Protein AF-A0A914EJ63-F1 (afdb_monomer_lite)

InterPro domains:
  IPR008555 SIKE family [PF05769] (7-184)
  IPR008555 SIKE family [PTHR12186] (6-214)

Structure (mmCIF, N/CA/C/O backbone):
data_AF-A0A914EJ63-F1
#
_entry.id   AF-A0A914EJ63-F1
#
loop_
_atom_site.group_PDB
_atom_site.id
_atom_site.type_symbol
_atom_site.label_atom_id
_atom_site.label_alt_id
_atom_site.label_comp_id
_atom_site.label_asym_id
_atom_site.label_entity_id
_atom_site.label_seq_id
_atom_site.pdbx_PDB_ins_code
_atom_site.Cartn_x
_atom_site.Cartn_y
_atom_site.Cartn_z
_atom_site.occupancy
_atom_site.B_iso_or_equiv
_atom_site.auth_seq_id
_atom_site.auth_comp_id
_atom_site.auth_asym_id
_atom_site.auth_atom_id
_atom_site.pdbx_PDB_model_num
ATOM 1 N N . VAL A 1 1 ? 61.807 4.515 -104.793 1.00 52.44 1 VAL A N 1
ATOM 2 C CA . VAL A 1 1 ? 62.381 4.140 -103.475 1.00 52.44 1 VAL A CA 1
ATOM 3 C C . VAL A 1 1 ? 62.153 5.222 -102.408 1.00 52.44 1 VAL A C 1
ATOM 5 O O . VAL A 1 1 ? 61.824 4.850 -101.295 1.00 52.44 1 VAL A O 1
ATOM 8 N N . ALA A 1 2 ? 62.187 6.527 -102.725 1.00 53.06 2 ALA A N 1
ATOM 9 C CA . ALA A 1 2 ? 61.946 7.610 -101.747 1.00 53.06 2 ALA A CA 1
ATOM 10 C C . ALA A 1 2 ? 60.517 7.673 -101.137 1.00 53.06 2 ALA A C 1
ATOM 12 O O . ALA A 1 2 ? 60.379 7.903 -99.942 1.00 53.06 2 ALA A O 1
ATOM 13 N N . MET A 1 3 ? 59.463 7.368 -101.909 1.00 53.25 3 MET A N 1
ATOM 14 C CA . MET A 1 3 ? 58.056 7.407 -101.444 1.00 53.25 3 MET A CA 1
ATOM 15 C C . MET A 1 3 ? 57.707 6.407 -100.319 1.00 53.25 3 MET A C 1
ATOM 17 O O . MET A 1 3 ? 56.754 6.627 -99.577 1.00 53.25 3 MET A O 1
ATOM 21 N N . ASN A 1 4 ? 58.473 5.321 -100.155 1.00 60.66 4 ASN A N 1
ATOM 22 C CA . ASN A 1 4 ? 58.234 4.344 -99.082 1.00 60.66 4 ASN A CA 1
ATOM 23 C C . ASN A 1 4 ? 58.850 4.774 -97.740 1.00 60.66 4 ASN A C 1
ATOM 25 O O . ASN A 1 4 ? 58.392 4.312 -96.699 1.00 60.66 4 ASN A O 1
ATOM 29 N N . SER A 1 5 ? 59.850 5.664 -97.752 1.00 62.81 5 SER A N 1
ATOM 30 C CA . SER A 1 5 ? 60.480 6.182 -96.530 1.00 62.81 5 SER A CA 1
ATOM 31 C C . SER A 1 5 ? 59.574 7.196 -95.834 1.00 62.81 5 SER A C 1
ATOM 33 O O . SER A 1 5 ? 59.309 7.064 -94.647 1.00 62.81 5 SER A O 1
ATOM 35 N N . GLU A 1 6 ? 58.991 8.138 -96.586 1.00 70.94 6 GLU A N 1
ATOM 36 C CA . GLU A 1 6 ? 58.097 9.161 -96.020 1.00 70.94 6 GLU A CA 1
ATOM 37 C C . GLU A 1 6 ? 56.829 8.571 -95.389 1.00 70.94 6 GLU A C 1
ATOM 39 O O . GLU A 1 6 ? 56.307 9.105 -94.410 1.00 70.94 6 GLU A O 1
ATOM 44 N N . ASN A 1 7 ? 56.314 7.466 -95.933 1.00 79.44 7 ASN A N 1
ATOM 45 C CA . ASN A 1 7 ? 55.139 6.802 -95.375 1.00 79.44 7 ASN A CA 1
ATOM 46 C C . ASN A 1 7 ? 55.479 6.055 -94.074 1.00 79.44 7 ASN A C 1
ATOM 48 O O . ASN A 1 7 ? 54.687 6.044 -93.135 1.00 79.44 7 ASN A O 1
ATOM 52 N N . PHE A 1 8 ? 56.681 5.482 -93.996 1.00 83.56 8 PHE A N 1
ATOM 53 C CA . PHE A 1 8 ? 57.192 4.837 -92.790 1.00 83.56 8 PHE A CA 1
ATOM 54 C C . PHE A 1 8 ? 57.479 5.854 -91.673 1.00 83.56 8 PHE A C 1
ATOM 56 O O . PHE A 1 8 ? 57.114 5.618 -90.523 1.00 83.56 8 PHE A O 1
ATOM 63 N N . ASP A 1 9 ? 58.028 7.021 -92.014 1.00 86.25 9 ASP A N 1
ATOM 64 C CA . ASP A 1 9 ? 58.289 8.102 -91.057 1.00 86.25 9 ASP A CA 1
ATOM 65 C C . ASP A 1 9 ? 56.994 8.706 -90.488 1.00 86.25 9 ASP A C 1
ATOM 67 O O . ASP A 1 9 ? 56.912 8.987 -89.290 1.00 86.25 9 ASP A O 1
ATOM 71 N N . LYS A 1 10 ? 55.941 8.834 -91.309 1.00 87.44 10 LYS A N 1
ATOM 72 C CA . LYS A 1 10 ? 54.599 9.237 -90.847 1.00 87.44 10 LYS A CA 1
ATOM 73 C C . LYS A 1 10 ? 54.001 8.220 -89.880 1.00 87.44 10 LYS A C 1
ATOM 75 O O . LYS A 1 10 ? 53.505 8.613 -88.830 1.00 87.44 10 LYS A O 1
ATOM 80 N N . ILE A 1 11 ? 54.095 6.927 -90.195 1.00 89.50 11 ILE A N 1
ATOM 81 C CA . ILE A 1 11 ? 53.624 5.852 -89.309 1.00 89.50 11 ILE A CA 1
ATOM 82 C C . ILE A 1 11 ? 54.409 5.856 -87.991 1.00 89.50 11 ILE A C 1
ATOM 84 O O . ILE A 1 11 ? 53.817 5.730 -86.924 1.00 89.50 11 ILE A O 1
ATOM 88 N N . LEU A 1 12 ? 55.730 6.050 -88.028 1.00 89.50 12 LEU A N 1
ATOM 89 C CA . LEU A 1 12 ? 56.546 6.161 -86.816 1.00 89.50 12 LEU A CA 1
ATOM 90 C C . LEU A 1 12 ? 56.188 7.390 -85.974 1.00 89.50 12 LEU A C 1
ATOM 92 O O . LEU A 1 12 ? 56.187 7.306 -84.746 1.00 89.50 12 LEU A O 1
ATOM 96 N N . SER A 1 13 ? 55.897 8.524 -86.611 1.00 91.94 13 SER A N 1
ATOM 97 C CA . SER A 1 13 ? 55.452 9.739 -85.927 1.00 91.94 13 SER A CA 1
ATOM 98 C C . SER A 1 13 ? 54.089 9.539 -85.258 1.00 91.94 13 SER A C 1
ATOM 100 O O . SER A 1 13 ? 53.940 9.872 -84.083 1.00 91.94 13 SER A O 1
ATOM 102 N N . ASP A 1 14 ? 53.145 8.908 -85.958 1.00 92.62 14 ASP A N 1
ATOM 103 C CA . ASP A 1 14 ? 51.809 8.598 -85.443 1.00 92.62 14 ASP A CA 1
ATOM 104 C C . ASP A 1 14 ? 51.862 7.578 -84.293 1.00 92.62 14 ASP A C 1
ATOM 106 O O . ASP A 1 14 ? 51.273 7.790 -83.235 1.00 92.62 14 ASP A O 1
ATOM 110 N N . LEU A 1 15 ? 52.680 6.523 -84.414 1.00 94.56 15 LEU A N 1
ATOM 111 C CA . LEU A 1 15 ? 52.927 5.577 -83.320 1.00 94.56 15 LEU A CA 1
ATOM 112 C C . LEU A 1 15 ? 53.532 6.266 -82.090 1.00 94.56 15 LEU A C 1
ATOM 114 O O . LEU A 1 15 ? 53.113 5.991 -80.966 1.00 94.56 15 LEU A O 1
ATOM 118 N N . ARG A 1 16 ? 54.487 7.187 -82.274 1.00 93.56 16 ARG A N 1
ATOM 119 C CA . ARG A 1 16 ? 55.067 7.970 -81.168 1.00 93.56 16 ARG A CA 1
ATOM 120 C C . ARG A 1 16 ? 54.032 8.878 -80.510 1.00 93.56 16 ARG A C 1
ATOM 122 O O . ARG A 1 16 ? 53.984 8.939 -79.283 1.00 93.56 16 ARG A O 1
ATOM 129 N N . GLN A 1 17 ? 53.192 9.545 -81.299 1.00 94.56 17 GLN A N 1
ATOM 130 C CA . GLN A 1 17 ? 52.101 10.371 -80.787 1.00 94.56 17 GLN A CA 1
ATOM 131 C C . GLN A 1 17 ? 51.076 9.524 -80.023 1.00 94.56 17 GLN A C 1
ATOM 133 O O . GLN A 1 17 ? 50.628 9.915 -78.947 1.00 94.56 17 GLN A O 1
ATOM 138 N N . HIS A 1 18 ? 50.738 8.340 -80.534 1.00 94.44 18 HIS A N 1
ATOM 139 C CA . HIS A 1 18 ? 49.823 7.425 -79.868 1.00 94.44 18 HIS A CA 1
ATOM 140 C C . HIS A 1 18 ? 50.391 6.907 -78.542 1.00 94.44 18 HIS A C 1
ATOM 142 O O . HIS A 1 18 ? 49.670 6.866 -77.546 1.00 94.44 18 HIS A O 1
ATOM 148 N N . ILE A 1 19 ? 51.686 6.579 -78.498 1.00 96.00 19 ILE A N 1
ATOM 149 C CA . ILE A 1 19 ? 52.382 6.207 -77.259 1.00 96.00 19 ILE A CA 1
ATOM 150 C C . ILE A 1 19 ? 52.344 7.362 -76.250 1.00 96.00 19 ILE A C 1
ATOM 152 O O . ILE A 1 19 ? 52.010 7.122 -75.092 1.00 96.00 19 ILE A O 1
ATOM 156 N N . GLY A 1 20 ? 52.601 8.604 -76.677 1.00 94.44 20 GLY A N 1
ATOM 157 C CA . GLY A 1 20 ? 52.482 9.785 -75.810 1.00 94.44 20 GLY A CA 1
ATOM 158 C C . GLY A 1 20 ? 51.065 9.957 -75.253 1.00 94.44 20 GLY A C 1
ATOM 159 O O . GLY A 1 20 ? 50.874 10.061 -74.045 1.00 94.44 20 GLY A O 1
ATOM 160 N N . ASN A 1 21 ? 50.051 9.841 -76.113 1.00 95.69 21 ASN A N 1
ATOM 161 C CA . ASN A 1 21 ? 48.648 9.902 -75.700 1.00 95.69 21 ASN A CA 1
ATOM 162 C C . ASN A 1 21 ? 48.268 8.778 -74.718 1.00 95.69 21 ASN A C 1
ATOM 164 O O . ASN A 1 21 ? 47.448 8.989 -73.823 1.00 95.69 21 ASN A O 1
ATOM 168 N N . LEU A 1 22 ? 48.818 7.571 -74.885 1.00 95.50 22 LEU A N 1
ATOM 169 C CA . LEU A 1 22 ? 48.605 6.459 -73.955 1.00 95.50 22 LEU A CA 1
ATOM 170 C C . LEU A 1 22 ? 49.286 6.712 -72.610 1.00 95.50 22 LEU A C 1
ATOM 172 O O . LEU A 1 22 ? 48.688 6.421 -71.577 1.00 95.50 22 LEU A O 1
ATOM 176 N N . GLN A 1 23 ? 50.489 7.285 -72.607 1.00 96.19 23 GLN A N 1
ATOM 177 C CA . GLN A 1 23 ? 51.189 7.669 -71.382 1.00 96.19 23 GLN A CA 1
ATOM 178 C C . GLN A 1 23 ? 50.420 8.747 -70.608 1.00 96.19 23 GLN A C 1
ATOM 180 O O . GLN A 1 23 ? 50.231 8.603 -69.400 1.00 96.19 23 GLN A O 1
ATOM 185 N N . ASP A 1 24 ? 49.884 9.759 -71.294 1.00 95.69 24 ASP A N 1
ATOM 186 C CA . ASP A 1 24 ? 49.057 10.800 -70.674 1.00 95.69 24 ASP A CA 1
ATOM 187 C C . ASP A 1 24 ? 47.753 10.231 -70.103 1.00 95.69 24 ASP A C 1
ATOM 189 O O . ASP A 1 24 ? 47.373 10.534 -68.968 1.00 95.69 24 ASP A O 1
ATOM 193 N N . LYS A 1 25 ? 47.078 9.348 -70.854 1.00 95.50 25 LYS A N 1
ATOM 194 C CA . LYS A 1 25 ? 45.889 8.634 -70.363 1.00 95.50 25 LYS A CA 1
ATOM 195 C C . LYS A 1 25 ? 46.209 7.767 -69.146 1.00 95.50 25 LYS A C 1
ATOM 197 O O . LYS A 1 25 ? 45.413 7.750 -68.209 1.00 95.50 25 LYS A O 1
ATOM 202 N N . ASN A 1 26 ? 47.361 7.095 -69.130 1.00 95.69 26 ASN A N 1
ATOM 203 C CA . ASN A 1 26 ? 47.804 6.304 -67.986 1.00 95.69 26 ASN A CA 1
ATOM 204 C C . ASN A 1 26 ? 48.064 7.194 -66.758 1.00 95.69 26 ASN A C 1
ATOM 206 O O . ASN A 1 26 ? 47.563 6.910 -65.675 1.00 95.69 26 ASN A O 1
ATOM 210 N N . ALA A 1 27 ? 48.725 8.342 -66.938 1.00 95.94 27 ALA A N 1
ATOM 211 C CA . ALA A 1 27 ? 48.951 9.306 -65.861 1.00 95.94 27 ALA A CA 1
ATOM 212 C C . ALA A 1 27 ? 47.642 9.901 -65.299 1.00 95.94 27 ALA A C 1
ATOM 214 O O . ALA A 1 27 ? 47.541 10.181 -64.102 1.00 95.94 27 ALA A O 1
ATOM 215 N N . ILE A 1 28 ? 46.622 10.100 -66.142 1.00 97.19 28 ILE A N 1
ATOM 216 C CA . ILE A 1 28 ? 45.280 10.511 -65.699 1.00 97.19 28 ILE A CA 1
ATOM 217 C C . ILE A 1 28 ? 44.600 9.382 -64.916 1.00 97.19 28 ILE A C 1
ATOM 219 O O . ILE A 1 28 ? 43.995 9.649 -63.875 1.00 97.19 28 ILE A O 1
ATOM 223 N N . ALA A 1 29 ? 44.713 8.135 -65.380 1.00 97.38 29 ALA A N 1
ATOM 224 C CA . ALA A 1 29 ? 44.162 6.975 -64.687 1.00 97.38 29 ALA A CA 1
ATOM 225 C C . ALA A 1 29 ? 44.780 6.805 -63.288 1.00 97.38 29 ALA A C 1
ATOM 227 O O . ALA A 1 29 ? 44.040 6.640 -62.322 1.00 97.38 29 ALA A O 1
ATOM 228 N N . ASP A 1 30 ? 46.095 6.972 -63.138 1.00 96.94 30 ASP A N 1
ATOM 229 C CA . ASP A 1 30 ? 46.775 6.902 -61.836 1.00 96.94 30 ASP A CA 1
ATOM 230 C C . ASP A 1 30 ? 46.316 8.014 -60.872 1.00 96.94 30 ASP A C 1
ATOM 232 O O . ASP A 1 30 ? 46.068 7.781 -59.682 1.00 96.94 30 ASP A O 1
ATOM 236 N N . LYS A 1 31 ? 46.107 9.237 -61.382 1.00 97.00 31 LYS A N 1
ATOM 237 C CA . LYS A 1 31 ? 45.504 10.338 -60.603 1.00 97.00 31 LYS A CA 1
ATOM 238 C C . LYS A 1 31 ? 44.066 10.026 -60.182 1.00 97.00 31 LYS A C 1
ATOM 240 O O . LYS A 1 31 ? 43.644 10.398 -59.086 1.00 97.00 31 LYS A O 1
ATOM 245 N N . LEU A 1 32 ? 43.301 9.343 -61.030 1.00 97.31 32 LEU A N 1
ATOM 246 C CA . LEU A 1 32 ? 41.940 8.925 -60.702 1.00 97.31 32 LEU A CA 1
ATOM 247 C C . LEU A 1 32 ? 41.932 7.803 -59.656 1.00 97.31 32 LEU A C 1
ATOM 249 O O . LEU A 1 32 ? 41.110 7.838 -58.739 1.00 97.31 32 LEU A O 1
ATOM 253 N N . ILE A 1 33 ? 42.863 6.849 -59.748 1.00 97.75 33 ILE A N 1
ATOM 254 C CA . ILE A 1 33 ? 43.036 5.765 -58.773 1.00 97.75 33 ILE A CA 1
ATOM 255 C C . ILE A 1 33 ? 43.365 6.347 -57.401 1.00 97.75 33 ILE A C 1
ATOM 257 O O . ILE A 1 33 ? 42.663 6.054 -56.436 1.00 97.75 33 ILE A O 1
ATOM 261 N N . THR A 1 34 ? 44.363 7.226 -57.314 1.00 97.31 34 THR A N 1
ATOM 262 C CA . THR A 1 34 ? 44.750 7.867 -56.044 1.00 97.31 34 THR A CA 1
ATOM 263 C C . THR A 1 34 ? 43.610 8.696 -55.453 1.00 97.31 34 THR A C 1
ATOM 265 O O . THR A 1 34 ? 43.312 8.591 -54.264 1.00 97.31 34 THR A O 1
ATOM 268 N N . ARG A 1 35 ? 42.881 9.462 -56.278 1.00 97.44 35 ARG A N 1
ATOM 269 C CA . ARG A 1 35 ? 41.691 10.194 -55.817 1.00 97.44 35 ARG A CA 1
ATOM 270 C C . ARG A 1 35 ? 40.598 9.254 -55.304 1.00 97.44 35 ARG A C 1
ATOM 272 O O . ARG A 1 35 ? 39.995 9.542 -54.274 1.00 97.44 35 ARG A O 1
ATOM 279 N N . THR A 1 36 ? 40.360 8.138 -55.987 1.00 97.75 36 THR A N 1
ATOM 280 C CA . THR A 1 36 ? 39.371 7.128 -55.577 1.00 97.75 36 THR A CA 1
ATOM 281 C C . THR A 1 36 ? 39.784 6.445 -54.274 1.00 97.75 36 THR A C 1
ATOM 283 O O . THR A 1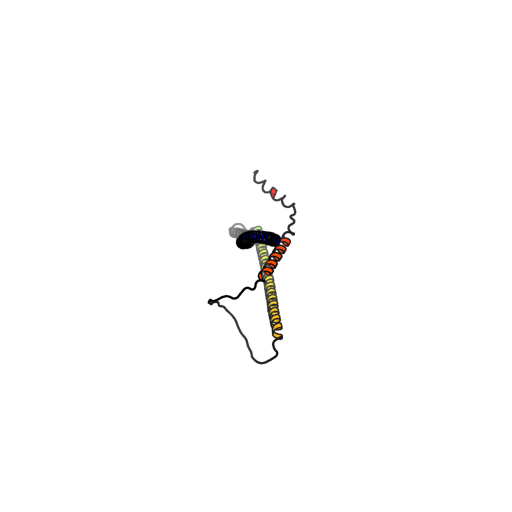 36 ? 38.947 6.247 -53.399 1.00 97.75 36 THR A O 1
ATOM 286 N N . GLN A 1 37 ? 41.073 6.146 -54.096 1.00 97.50 37 GLN A N 1
ATOM 287 C CA . GLN A 1 37 ? 41.616 5.602 -52.849 1.00 97.50 37 GLN A CA 1
ATOM 288 C C . GLN A 1 37 ? 41.430 6.577 -51.683 1.00 97.50 37 GLN A C 1
ATOM 290 O O . GLN A 1 37 ? 40.940 6.167 -50.633 1.00 97.50 37 GLN A O 1
ATOM 295 N N . ASN A 1 38 ? 41.716 7.866 -51.884 1.00 97.38 38 ASN A N 1
ATOM 296 C CA . ASN A 1 38 ? 41.492 8.893 -50.864 1.00 97.38 38 ASN A CA 1
ATOM 297 C C . ASN A 1 38 ? 40.007 9.004 -50.493 1.00 97.38 38 ASN A C 1
ATOM 299 O O . ASN A 1 38 ? 39.662 9.031 -49.315 1.00 97.38 38 ASN A O 1
ATOM 303 N N . VAL A 1 39 ? 39.109 9.011 -51.483 1.00 97.56 39 VAL A N 1
ATOM 304 C CA . VAL A 1 39 ? 37.661 9.027 -51.225 1.00 97.56 39 VAL A CA 1
ATOM 305 C C . VAL A 1 39 ? 37.228 7.769 -50.468 1.00 97.56 39 VAL A C 1
ATOM 307 O O . VAL A 1 39 ? 36.510 7.876 -49.477 1.00 97.56 39 VAL A O 1
ATOM 310 N N . ASN A 1 40 ? 37.712 6.588 -50.850 1.00 97.19 40 ASN A N 1
ATOM 311 C CA . ASN A 1 40 ? 37.413 5.348 -50.133 1.00 97.19 40 ASN A CA 1
ATOM 312 C C . ASN A 1 40 ? 37.886 5.388 -48.677 1.00 97.19 40 ASN A C 1
ATOM 314 O O . ASN A 1 40 ? 37.141 4.976 -47.794 1.00 97.19 40 ASN A O 1
ATOM 318 N N . GLN A 1 41 ? 39.070 5.939 -48.403 1.00 97.69 41 GLN A N 1
ATOM 319 C CA . GLN A 1 41 ? 39.544 6.141 -47.031 1.00 97.69 41 GLN A CA 1
ATOM 320 C C . GLN A 1 41 ? 38.616 7.079 -46.252 1.00 97.69 41 GLN A C 1
ATOM 322 O O . GLN A 1 41 ? 38.236 6.760 -45.128 1.00 97.69 41 GLN A O 1
ATOM 327 N N . THR A 1 42 ? 38.183 8.193 -46.855 1.00 97.56 42 THR A N 1
ATOM 328 C CA . THR A 1 42 ? 37.225 9.100 -46.197 1.00 97.56 42 THR A CA 1
ATOM 329 C C . THR A 1 42 ? 35.883 8.432 -45.920 1.00 97.56 42 THR A C 1
ATOM 331 O O . THR A 1 42 ? 35.319 8.628 -44.849 1.00 97.56 42 THR A O 1
ATOM 334 N N . ILE A 1 43 ? 35.394 7.591 -46.834 1.00 97.75 43 ILE A N 1
ATOM 335 C CA . ILE A 1 43 ? 34.160 6.825 -46.639 1.00 97.75 43 ILE A CA 1
ATOM 336 C C . ILE A 1 43 ? 34.328 5.824 -45.493 1.00 97.75 43 ILE A C 1
ATOM 338 O O . ILE A 1 43 ? 33.418 5.690 -44.679 1.00 97.75 43 ILE A O 1
ATOM 342 N N . SER A 1 44 ? 35.470 5.142 -45.400 1.00 97.38 44 SER A N 1
ATOM 343 C CA . SER A 1 44 ? 35.750 4.222 -44.292 1.00 97.38 44 SER A CA 1
ATOM 344 C C . SER A 1 44 ? 35.769 4.946 -42.946 1.00 97.38 44 SER A C 1
ATOM 346 O O . SER A 1 44 ? 35.083 4.510 -42.028 1.00 97.38 44 SER A O 1
ATOM 348 N N . MET A 1 45 ? 36.451 6.094 -42.853 1.00 98.06 45 MET A N 1
ATOM 349 C CA . MET A 1 45 ? 36.459 6.912 -41.631 1.00 98.06 45 MET A CA 1
ATOM 350 C C . MET A 1 45 ? 35.054 7.413 -41.262 1.00 98.06 45 MET A C 1
ATOM 352 O O . MET A 1 45 ? 34.673 7.400 -40.096 1.00 98.06 45 MET A O 1
ATOM 356 N N . LEU A 1 46 ? 34.250 7.823 -42.250 1.00 97.25 46 LEU A N 1
ATOM 357 C CA . LEU A 1 46 ? 32.866 8.250 -42.019 1.00 97.25 46 LEU A CA 1
ATOM 358 C C . LEU A 1 46 ? 31.971 7.103 -41.539 1.00 97.25 46 LEU A C 1
ATOM 360 O O . LEU A 1 46 ? 31.079 7.334 -40.725 1.00 97.25 46 LEU A O 1
ATOM 364 N N . LYS A 1 47 ? 32.192 5.878 -42.026 1.00 97.44 47 LYS A N 1
ATOM 365 C CA . LYS A 1 47 ? 31.464 4.693 -41.556 1.00 97.44 47 LYS A CA 1
ATOM 366 C C . LYS A 1 47 ? 31.790 4.382 -40.103 1.00 97.44 47 LYS A C 1
ATOM 368 O O . LYS A 1 47 ? 30.860 4.209 -39.324 1.00 97.44 47 LYS A O 1
ATOM 373 N N . GLU A 1 48 ? 33.073 4.372 -39.754 1.00 97.12 48 GLU A N 1
ATOM 374 C CA . GLU A 1 48 ? 33.536 4.137 -38.384 1.00 97.12 48 GLU A CA 1
ATOM 375 C C . GLU A 1 48 ? 32.996 5.207 -37.426 1.00 97.12 48 GLU A C 1
ATOM 377 O O . GLU A 1 48 ? 32.408 4.889 -36.396 1.00 97.12 48 GLU A O 1
ATOM 382 N N . TYR A 1 49 ? 33.067 6.483 -37.817 1.00 97.38 49 TYR A N 1
ATOM 383 C CA . TYR A 1 49 ? 32.468 7.573 -37.047 1.00 97.38 49 TYR A CA 1
ATOM 384 C C . TYR A 1 49 ? 30.956 7.389 -36.851 1.00 97.38 49 TYR A C 1
ATOM 386 O O . TYR A 1 49 ? 30.438 7.566 -35.749 1.00 97.38 49 TYR A O 1
ATOM 394 N N . ASN A 1 50 ? 30.229 7.034 -37.912 1.00 96.06 50 ASN A N 1
ATOM 395 C CA . ASN A 1 50 ? 28.785 6.835 -37.832 1.00 96.06 50 ASN A CA 1
ATOM 396 C C . ASN A 1 50 ? 28.411 5.637 -36.942 1.00 96.06 50 ASN A C 1
ATOM 398 O O . ASN A 1 50 ? 27.410 5.693 -36.228 1.00 96.06 50 ASN A O 1
ATOM 402 N N . GLU A 1 51 ? 29.206 4.569 -36.970 1.00 95.81 51 GLU A N 1
ATOM 403 C CA . GLU A 1 51 ? 29.043 3.415 -36.086 1.00 95.81 51 GLU A CA 1
ATOM 404 C C . GLU A 1 51 ? 29.243 3.804 -34.616 1.00 95.81 51 GLU A C 1
ATOM 406 O O . GLU A 1 51 ? 28.374 3.521 -33.789 1.00 95.81 51 GLU A O 1
ATOM 411 N N . GLU A 1 52 ? 30.299 4.558 -34.305 1.00 95.12 52 GLU A N 1
ATOM 412 C CA . GLU A 1 52 ? 30.584 5.025 -32.945 1.00 95.12 52 GLU A CA 1
ATOM 413 C C . GLU A 1 52 ? 29.481 5.959 -32.416 1.00 95.12 52 GLU A C 1
ATOM 415 O O . GLU A 1 52 ? 28.978 5.795 -31.302 1.00 95.12 52 GLU A O 1
ATOM 420 N N . VAL A 1 53 ? 29.013 6.900 -33.243 1.00 93.75 53 VAL A N 1
ATOM 421 C CA . VAL A 1 53 ? 27.886 7.783 -32.896 1.00 93.75 53 VAL A CA 1
ATOM 422 C C . VAL A 1 53 ? 26.598 6.988 -32.675 1.00 93.75 53 VAL A C 1
ATOM 424 O O . VAL A 1 53 ? 25.823 7.303 -31.766 1.00 93.75 53 VAL A O 1
ATOM 427 N N . SER A 1 54 ? 26.343 5.962 -33.487 1.00 91.62 54 SER A N 1
ATOM 428 C CA . SER A 1 54 ? 25.179 5.088 -33.325 1.00 91.62 54 SER A CA 1
ATOM 429 C C . SER A 1 54 ? 25.248 4.307 -32.009 1.00 91.62 54 SER A C 1
ATOM 431 O O . SER A 1 54 ? 24.272 4.287 -31.253 1.00 91.62 54 SER A O 1
ATOM 433 N N . ASN A 1 55 ? 26.416 3.746 -31.688 1.00 91.12 55 ASN A N 1
ATOM 434 C CA . ASN A 1 55 ? 26.656 2.997 -30.460 1.00 91.12 55 ASN A CA 1
ATOM 435 C C . ASN A 1 55 ? 26.486 3.880 -29.213 1.00 91.12 55 ASN A C 1
ATOM 437 O O . ASN A 1 55 ? 25.712 3.551 -28.310 1.00 91.12 55 ASN A O 1
ATOM 441 N N . MET A 1 56 ? 27.111 5.063 -29.202 1.00 87.06 56 MET A N 1
ATOM 442 C CA . MET A 1 56 ? 26.931 6.043 -28.128 1.00 87.06 56 MET A CA 1
ATOM 443 C C . MET A 1 56 ? 25.455 6.407 -27.946 1.00 87.06 56 MET A C 1
ATOM 445 O O . MET A 1 56 ? 24.940 6.383 -26.828 1.00 87.06 56 MET A O 1
ATOM 449 N N . ASN A 1 57 ? 24.739 6.696 -29.033 1.00 88.25 57 ASN A N 1
ATOM 450 C CA . ASN A 1 57 ? 23.317 7.025 -28.973 1.00 88.25 57 ASN A CA 1
ATOM 451 C C . ASN A 1 57 ? 22.452 5.870 -28.447 1.00 88.25 57 ASN A C 1
ATOM 453 O O . ASN A 1 57 ? 21.468 6.119 -27.744 1.00 88.25 57 ASN A O 1
ATOM 457 N N . ALA A 1 58 ? 22.783 4.619 -28.770 1.00 84.62 58 ALA A N 1
ATOM 458 C CA . ALA A 1 58 ? 22.082 3.451 -28.247 1.00 84.62 58 ALA A CA 1
ATOM 459 C C . ALA A 1 58 ? 22.288 3.306 -26.729 1.00 84.62 58 ALA A C 1
ATOM 461 O O . ALA A 1 58 ? 21.315 3.135 -25.986 1.00 84.62 58 ALA A O 1
ATOM 462 N N . CYS A 1 59 ? 23.526 3.458 -26.253 1.00 82.12 59 CYS A N 1
ATOM 463 C CA . CYS A 1 59 ? 23.871 3.442 -24.830 1.00 82.12 59 CYS A CA 1
ATOM 464 C C . CYS A 1 59 ? 23.197 4.586 -24.057 1.00 82.12 59 CYS A C 1
ATOM 466 O O . CYS A 1 59 ? 22.582 4.352 -23.018 1.00 82.12 59 CYS A O 1
ATOM 468 N N . TRP A 1 60 ? 23.221 5.810 -24.587 1.00 79.19 60 TRP A N 1
ATOM 469 C CA . TRP A 1 60 ? 22.562 6.962 -23.965 1.00 79.19 60 TRP A CA 1
ATOM 470 C C . TRP A 1 60 ? 21.042 6.800 -23.880 1.00 79.19 60 TRP A C 1
ATOM 472 O O . TRP A 1 60 ? 20.453 7.021 -22.819 1.00 79.19 60 TRP A O 1
ATOM 482 N N . ARG A 1 61 ? 20.389 6.371 -24.968 1.00 83.38 61 ARG A N 1
ATOM 483 C CA . ARG A 1 61 ? 18.931 6.166 -24.980 1.00 83.38 61 ARG A CA 1
ATOM 484 C C . ARG A 1 61 ? 18.496 5.046 -24.043 1.00 83.38 61 ARG A C 1
ATOM 486 O O . ARG A 1 61 ? 17.496 5.197 -23.344 1.00 83.38 61 ARG A O 1
ATOM 493 N N . SER A 1 62 ? 19.223 3.931 -24.037 1.00 81.94 62 SER A N 1
ATOM 494 C CA . SER A 1 62 ? 18.915 2.792 -23.169 1.00 81.94 62 SER A CA 1
ATOM 495 C C . SER A 1 62 ? 19.164 3.121 -21.700 1.00 81.94 62 SER A C 1
ATOM 497 O O . SER A 1 62 ? 18.279 2.886 -20.886 1.00 81.94 62 SER A O 1
ATOM 499 N N . SER A 1 63 ? 20.298 3.739 -21.363 1.00 85.75 63 SER A N 1
ATOM 500 C CA . SER A 1 63 ? 20.633 4.119 -19.988 1.00 85.75 63 SER A CA 1
ATOM 501 C C . SER A 1 63 ? 19.630 5.118 -19.406 1.00 85.75 63 SER A C 1
ATOM 503 O O . SER A 1 63 ? 19.054 4.863 -18.349 1.00 85.75 63 SER A O 1
ATOM 505 N N . ASN A 1 64 ? 19.324 6.202 -20.129 1.00 86.31 64 ASN A N 1
ATOM 506 C CA . ASN A 1 64 ? 18.395 7.223 -19.642 1.00 86.31 64 ASN A CA 1
ATOM 507 C C . ASN A 1 64 ? 16.963 6.686 -19.494 1.00 86.31 64 ASN A C 1
ATOM 509 O O . ASN A 1 64 ? 16.303 6.932 -18.487 1.00 86.31 64 ASN A O 1
ATOM 513 N N . ARG A 1 65 ? 16.484 5.902 -20.471 1.00 91.31 65 ARG A N 1
ATOM 514 C CA . ARG A 1 65 ? 15.156 5.279 -20.385 1.00 91.31 65 ARG A CA 1
ATOM 515 C C . ARG A 1 65 ? 15.085 4.272 -19.240 1.00 91.31 65 ARG A C 1
ATOM 517 O O . ARG A 1 65 ? 14.097 4.261 -18.518 1.00 91.31 65 ARG A O 1
ATOM 524 N N . ASN A 1 66 ? 16.111 3.441 -19.066 1.00 90.62 66 ASN A N 1
ATOM 525 C CA . ASN A 1 66 ? 16.143 2.455 -17.988 1.00 90.62 66 ASN A CA 1
ATOM 526 C C . ASN A 1 66 ? 16.208 3.132 -16.615 1.00 90.62 66 ASN A C 1
ATOM 528 O O . ASN A 1 66 ? 15.522 2.686 -15.701 1.00 90.62 66 ASN A O 1
ATOM 532 N N . ASN A 1 67 ? 16.967 4.224 -16.477 1.00 91.31 67 ASN A N 1
ATOM 533 C CA . ASN A 1 67 ? 17.005 5.013 -15.247 1.00 91.31 67 ASN A CA 1
ATOM 534 C C . ASN A 1 67 ? 15.634 5.634 -14.937 1.00 91.31 67 ASN A C 1
ATOM 536 O O . ASN A 1 67 ? 15.139 5.484 -13.825 1.00 91.31 67 ASN A O 1
ATOM 540 N N . LEU A 1 68 ? 14.971 6.233 -15.934 1.00 93.00 68 LEU A N 1
ATOM 541 C CA . LEU A 1 68 ? 13.620 6.773 -15.771 1.00 93.00 68 LEU A CA 1
ATOM 542 C C . LEU A 1 68 ? 12.617 5.690 -15.354 1.00 93.00 68 LEU A C 1
ATOM 544 O O . LEU A 1 68 ? 11.858 5.891 -14.412 1.00 93.00 68 LEU A O 1
ATOM 548 N N . VAL A 1 69 ? 12.623 4.535 -16.024 1.00 93.00 69 VAL A N 1
ATOM 549 C CA . VAL A 1 69 ? 11.734 3.415 -15.684 1.00 93.00 69 VAL A CA 1
ATOM 550 C C . VAL A 1 69 ? 12.018 2.898 -14.274 1.00 93.00 69 VAL A C 1
ATOM 552 O O . VAL A 1 69 ? 11.075 2.652 -13.528 1.00 93.00 69 VAL A O 1
ATOM 555 N N . ALA A 1 70 ? 13.287 2.773 -13.879 1.00 94.00 70 ALA A N 1
ATOM 556 C CA . ALA A 1 70 ? 13.657 2.355 -12.530 1.00 94.00 70 ALA A CA 1
ATOM 557 C C . ALA A 1 70 ? 13.174 3.355 -11.466 1.00 94.00 70 ALA A C 1
ATOM 559 O O . ALA A 1 70 ? 12.620 2.938 -10.450 1.00 94.00 70 ALA A O 1
ATOM 560 N N . ASN A 1 71 ? 13.311 4.660 -11.723 1.00 95.38 71 ASN A N 1
ATOM 561 C CA . ASN A 1 71 ? 12.826 5.704 -10.819 1.00 95.38 71 ASN A CA 1
ATOM 562 C C . ASN A 1 71 ? 11.297 5.682 -10.712 1.00 95.38 71 ASN A C 1
ATOM 564 O O . ASN A 1 71 ? 10.779 5.676 -9.603 1.00 95.38 71 ASN A O 1
ATOM 568 N N . LEU A 1 72 ? 10.578 5.571 -11.834 1.00 95.44 72 LEU A N 1
ATOM 569 C CA . LEU A 1 72 ? 9.115 5.451 -11.836 1.00 95.44 72 LEU A CA 1
ATOM 570 C C . LEU A 1 72 ? 8.642 4.190 -11.104 1.00 95.44 72 LEU A C 1
ATOM 572 O O . LEU A 1 72 ? 7.648 4.219 -10.387 1.00 95.44 72 LEU A O 1
ATOM 576 N N . GLN A 1 73 ? 9.346 3.066 -11.253 1.00 96.50 73 GLN A N 1
ATOM 577 C CA . GLN A 1 73 ? 9.038 1.844 -10.507 1.00 96.50 73 GLN A CA 1
ATOM 578 C C . GLN A 1 73 ? 9.280 2.012 -9.004 1.00 96.50 73 GLN A C 1
ATOM 580 O O . GLN A 1 73 ? 8.477 1.530 -8.206 1.00 96.50 73 GLN A O 1
ATOM 585 N N . ALA A 1 74 ? 10.364 2.683 -8.612 1.00 96.31 74 ALA A N 1
ATOM 586 C CA . ALA A 1 74 ? 10.637 2.994 -7.214 1.00 96.31 74 ALA A CA 1
ATOM 587 C C . ALA A 1 74 ? 9.567 3.935 -6.634 1.00 96.31 74 ALA A C 1
ATOM 589 O O . ALA A 1 74 ? 9.019 3.647 -5.573 1.00 96.31 74 ALA A O 1
ATOM 590 N N . GLU A 1 75 ? 9.202 4.991 -7.362 1.00 96.38 75 GLU A N 1
ATOM 591 C CA . GLU A 1 75 ? 8.155 5.940 -6.977 1.00 96.38 75 GLU A CA 1
ATOM 592 C C . GLU A 1 75 ? 6.792 5.244 -6.846 1.00 96.38 75 GLU A C 1
ATOM 594 O O . GLU A 1 75 ? 6.130 5.365 -5.817 1.00 96.38 75 GLU A O 1
ATOM 599 N N . ASN A 1 76 ? 6.415 4.399 -7.807 1.00 97.31 76 ASN A N 1
ATOM 600 C CA . ASN A 1 76 ? 5.184 3.610 -7.725 1.00 97.31 76 ASN A CA 1
ATOM 601 C C . ASN A 1 76 ? 5.152 2.704 -6.486 1.00 97.31 76 ASN A C 1
ATOM 603 O O . ASN A 1 76 ? 4.122 2.609 -5.821 1.00 97.31 76 ASN A O 1
ATOM 607 N N . ARG A 1 77 ? 6.277 2.070 -6.124 1.00 96.81 77 ARG A N 1
ATOM 608 C CA . ARG A 1 77 ? 6.364 1.291 -4.876 1.00 96.81 77 ARG A CA 1
ATOM 609 C C . ARG A 1 77 ? 6.145 2.171 -3.649 1.00 96.81 77 ARG A C 1
ATOM 611 O O . ARG A 1 77 ? 5.429 1.760 -2.741 1.00 96.81 77 ARG A O 1
ATOM 618 N N . THR A 1 78 ? 6.725 3.372 -3.625 1.00 97.88 78 THR A N 1
ATOM 619 C CA . THR A 1 78 ? 6.508 4.308 -2.512 1.00 97.88 78 THR A CA 1
ATOM 620 C C . THR A 1 78 ? 5.064 4.787 -2.428 1.00 97.88 78 THR A C 1
ATOM 622 O O . THR A 1 78 ? 4.520 4.839 -1.330 1.00 97.88 78 THR A O 1
ATOM 625 N N . ILE A 1 79 ? 4.406 5.046 -3.562 1.00 97.94 79 ILE A N 1
ATOM 626 C CA . ILE A 1 79 ? 2.994 5.442 -3.601 1.00 97.94 79 ILE A CA 1
ATOM 627 C C . ILE A 1 79 ? 2.118 4.334 -3.016 1.00 97.94 79 ILE A C 1
ATOM 629 O O . ILE A 1 79 ? 1.298 4.612 -2.147 1.00 97.94 79 ILE A O 1
ATOM 633 N N . ILE A 1 80 ? 2.324 3.082 -3.431 1.00 97.94 80 ILE A N 1
ATOM 634 C CA . ILE A 1 80 ? 1.564 1.939 -2.903 1.00 97.94 80 ILE A CA 1
ATOM 635 C C . ILE A 1 80 ? 1.797 1.784 -1.394 1.00 97.94 80 ILE A C 1
ATOM 637 O O . ILE A 1 80 ? 0.844 1.592 -0.644 1.00 97.94 80 ILE A O 1
ATOM 641 N N . SER A 1 81 ? 3.045 1.920 -0.932 1.00 97.94 81 SER A N 1
ATOM 642 C CA . SER A 1 81 ? 3.367 1.864 0.500 1.00 97.94 81 SER A CA 1
ATOM 643 C C . SER A 1 81 ? 2.648 2.958 1.293 1.00 97.94 81 SER A C 1
ATOM 645 O O . SER A 1 81 ? 2.076 2.674 2.341 1.00 97.94 81 SER A O 1
ATOM 647 N N . LEU A 1 82 ? 2.639 4.194 0.786 1.00 98.25 82 LEU A N 1
ATOM 648 C CA . LEU A 1 82 ? 1.947 5.319 1.421 1.00 98.25 82 LEU A CA 1
ATOM 649 C C . LEU A 1 82 ? 0.425 5.150 1.390 1.00 98.25 82 LEU A C 1
ATOM 651 O O . LEU A 1 82 ? -0.266 5.569 2.316 1.00 98.25 82 LEU A O 1
ATOM 655 N N . GLN A 1 83 ? -0.125 4.556 0.333 1.00 98.12 83 GLN A N 1
ATOM 656 C CA . GLN A 1 83 ? -1.552 4.251 0.254 1.00 98.12 83 GLN A CA 1
ATOM 657 C C . GLN A 1 83 ? -1.955 3.195 1.286 1.00 98.12 83 GLN A C 1
ATOM 659 O O . GLN A 1 83 ? -2.984 3.359 1.941 1.00 98.12 83 GLN A O 1
ATOM 664 N N . GLU A 1 84 ? -1.138 2.158 1.471 1.00 97.88 84 GLU A N 1
ATOM 665 C CA . GLU A 1 84 ? -1.380 1.132 2.485 1.00 97.88 84 GLU A CA 1
ATOM 666 C C . GLU A 1 84 ? -1.244 1.693 3.907 1.00 97.88 84 GLU A C 1
ATOM 668 O O . GLU A 1 84 ? -2.107 1.440 4.745 1.00 97.88 84 GLU A O 1
ATOM 673 N N . GLU A 1 85 ? -0.241 2.536 4.167 1.00 98.12 85 GLU A N 1
ATOM 674 C CA . GLU A 1 85 ? -0.111 3.238 5.448 1.00 98.12 85 GLU A CA 1
ATOM 675 C C . GLU A 1 85 ? -1.337 4.118 5.724 1.00 98.12 85 GLU A C 1
ATOM 677 O O . GLU A 1 85 ? -1.937 4.034 6.792 1.00 98.12 85 GLU A O 1
ATOM 682 N N . ASN A 1 86 ? -1.788 4.902 4.740 1.00 98.19 86 ASN A N 1
ATOM 683 C CA . ASN A 1 86 ? -3.007 5.702 4.874 1.00 98.19 86 ASN A CA 1
ATOM 684 C C . ASN A 1 86 ? -4.246 4.840 5.140 1.00 98.19 86 ASN A C 1
ATOM 686 O O . ASN A 1 86 ? -5.111 5.231 5.926 1.00 98.19 86 ASN A O 1
ATOM 690 N N . ARG A 1 87 ? -4.353 3.673 4.496 1.00 98.25 87 ARG A N 1
ATOM 691 C CA . ARG A 1 87 ? -5.437 2.717 4.751 1.00 98.25 87 ARG A CA 1
ATOM 692 C C . ARG A 1 87 ? -5.388 2.222 6.194 1.00 98.25 87 ARG A C 1
ATOM 694 O O . ARG A 1 87 ? -6.421 2.180 6.857 1.00 98.25 87 ARG A O 1
ATOM 701 N N . GLN A 1 88 ? -4.198 1.900 6.691 1.00 98.00 88 GLN A N 1
ATOM 702 C CA . GLN A 1 88 ? -4.000 1.421 8.052 1.00 98.00 88 GLN A CA 1
ATOM 703 C C . GLN A 1 88 ? -4.256 2.509 9.104 1.00 98.00 88 GLN A C 1
ATOM 705 O O . GLN A 1 88 ? -4.866 2.228 10.133 1.00 98.00 88 GLN A O 1
ATOM 710 N N . LEU A 1 89 ? -3.869 3.757 8.831 1.00 98.50 89 LEU A N 1
ATOM 711 C CA . LEU A 1 89 ? -4.172 4.902 9.691 1.00 98.50 89 LEU A CA 1
ATOM 712 C C . LEU A 1 89 ? -5.679 5.162 9.779 1.00 98.50 89 LEU A C 1
ATOM 714 O O . LEU A 1 89 ? -6.192 5.370 10.876 1.00 98.50 89 LEU A O 1
ATOM 718 N N . LYS A 1 90 ? -6.398 5.103 8.651 1.00 98.38 90 LYS A N 1
ATOM 719 C CA . LYS A 1 90 ? -7.865 5.229 8.636 1.00 98.38 90 LYS A CA 1
ATOM 720 C C . LYS A 1 90 ? -8.532 4.121 9.441 1.00 98.38 90 LYS A C 1
ATOM 722 O O . LYS A 1 90 ? -9.370 4.414 10.281 1.00 98.38 90 LYS A O 1
ATOM 727 N N . PHE A 1 91 ? -8.102 2.878 9.238 1.00 98.25 91 PHE A N 1
ATOM 728 C CA . PHE A 1 91 ? -8.606 1.740 10.001 1.00 98.25 91 PHE A CA 1
ATOM 729 C C . PHE A 1 91 ? -8.360 1.902 11.512 1.00 98.25 91 PHE A C 1
ATOM 731 O O . PHE A 1 91 ? -9.268 1.699 12.309 1.00 98.25 91 PHE A O 1
ATOM 738 N N . SER A 1 92 ? -7.158 2.331 11.910 1.00 98.06 92 SER A N 1
ATOM 739 C CA . SER A 1 92 ? -6.827 2.598 13.317 1.00 98.06 92 SER A CA 1
ATOM 740 C C . SER A 1 92 ? -7.690 3.716 13.913 1.00 98.06 92 SER A C 1
ATOM 742 O O . SER A 1 92 ? -8.135 3.628 15.056 1.00 98.06 92 SER A O 1
ATOM 744 N N . LEU A 1 93 ? -7.981 4.761 13.133 1.00 98.44 93 LEU A N 1
ATOM 745 C CA . LEU A 1 93 ? -8.862 5.844 13.560 1.00 98.44 93 LEU A CA 1
ATOM 746 C C . LEU A 1 93 ? -10.305 5.365 13.764 1.00 98.44 93 LEU A C 1
ATOM 748 O O . LEU A 1 93 ? -10.897 5.678 14.794 1.00 98.44 93 LEU A O 1
ATOM 752 N N . GLU A 1 94 ? -10.835 4.563 12.840 1.00 98.25 94 GLU A N 1
ATOM 753 C CA . GLU A 1 94 ? -12.154 3.930 12.975 1.00 98.25 94 GLU A CA 1
ATOM 754 C C . GLU A 1 94 ? -12.217 3.014 14.212 1.00 98.25 94 GLU A C 1
ATOM 756 O O . GLU A 1 94 ? -13.200 3.024 14.955 1.00 98.25 94 GLU A O 1
ATOM 761 N N . GLU A 1 95 ? -11.151 2.257 14.489 1.00 97.88 95 GLU A N 1
ATOM 762 C CA . GLU A 1 95 ? -11.059 1.401 15.675 1.00 97.88 95 GLU A CA 1
ATOM 763 C C . GLU A 1 95 ? -11.033 2.223 16.975 1.00 97.88 95 GLU A C 1
ATOM 765 O O . GLU A 1 95 ? -11.748 1.896 17.925 1.00 97.88 95 GLU A O 1
ATOM 770 N N . MET A 1 96 ? -10.276 3.327 17.014 1.00 98.12 96 MET A N 1
ATOM 771 C CA . MET A 1 96 ? -10.255 4.243 18.161 1.00 98.12 96 MET A CA 1
ATOM 772 C C . MET A 1 96 ? -11.607 4.925 18.384 1.00 98.12 96 MET A C 1
ATOM 774 O O . MET A 1 96 ? -12.039 5.049 19.531 1.00 98.12 96 MET A O 1
ATOM 778 N N . GLU A 1 97 ? -12.289 5.349 17.318 1.00 97.81 97 GLU A N 1
ATOM 779 C CA . GLU A 1 97 ? -13.630 5.934 17.405 1.00 97.81 97 GLU A CA 1
ATOM 780 C C . GLU A 1 97 ? -14.636 4.919 17.963 1.00 97.81 97 GLU A C 1
ATOM 782 O O . GLU A 1 97 ? -15.384 5.226 18.894 1.00 97.81 97 GLU A O 1
ATOM 787 N N . SER A 1 98 ? -14.597 3.682 17.465 1.00 98.00 98 SER A N 1
ATOM 788 C CA . SER A 1 98 ? -15.422 2.578 17.962 1.00 98.00 98 SER A CA 1
ATOM 789 C C . SER A 1 98 ? -15.145 2.270 19.440 1.00 98.00 98 SER A C 1
ATOM 791 O O . SER A 1 98 ? -16.072 2.170 20.253 1.00 98.00 98 SER A O 1
ATOM 793 N N . ALA A 1 99 ? -13.868 2.200 19.830 1.00 98.19 99 ALA A N 1
ATOM 794 C CA . ALA A 1 99 ? -13.465 1.989 21.217 1.00 98.19 99 ALA A CA 1
ATOM 795 C C . ALA A 1 99 ? -13.946 3.128 22.129 1.00 98.19 99 ALA A C 1
ATOM 797 O O . ALA A 1 99 ? -14.479 2.875 23.214 1.00 98.19 99 ALA A O 1
ATOM 798 N N . LEU A 1 100 ? -13.817 4.380 21.685 1.00 98.25 100 LEU A N 1
ATOM 799 C CA . LEU A 1 100 ? -14.309 5.537 22.425 1.00 98.25 100 LEU A CA 1
ATOM 800 C C . LEU A 1 100 ? -15.832 5.496 22.568 1.00 98.25 100 LEU A C 1
ATOM 802 O O . LEU A 1 100 ? -16.339 5.718 23.668 1.00 98.25 100 LEU A O 1
ATOM 806 N N . HIS A 1 101 ? -16.562 5.172 21.499 1.00 97.81 101 HIS A N 1
ATOM 807 C CA . HIS A 1 101 ? -18.015 5.038 21.542 1.00 97.81 101 HIS A CA 1
ATOM 808 C C . HIS A 1 101 ? -18.447 4.012 22.597 1.00 97.81 101 HIS A C 1
ATOM 810 O O . HIS A 1 101 ? -19.310 4.303 23.430 1.00 97.81 101 HIS A O 1
ATOM 816 N N . LEU A 1 102 ? -17.785 2.851 22.631 1.00 97.81 102 LEU A N 1
ATOM 817 C CA . LEU A 1 102 ? -18.033 1.811 23.626 1.00 97.81 102 LEU A CA 1
ATOM 818 C C . LEU A 1 102 ? -17.744 2.296 25.055 1.00 97.81 102 LEU A C 1
ATOM 820 O O . LEU A 1 102 ? -18.565 2.088 25.954 1.00 97.81 102 LEU A O 1
ATOM 824 N N . ILE A 1 103 ? -16.608 2.970 25.275 1.00 97.69 103 ILE A N 1
ATOM 825 C CA . ILE A 1 103 ? -16.248 3.535 26.586 1.00 97.69 103 ILE A CA 1
ATOM 826 C C . ILE A 1 103 ? -17.295 4.557 27.027 1.00 97.69 103 ILE A C 1
ATOM 828 O O . ILE A 1 103 ? -17.773 4.495 28.159 1.00 97.69 103 ILE A O 1
ATOM 832 N N . MET A 1 104 ? -17.698 5.471 26.145 1.00 97.38 104 MET A N 1
ATOM 833 C CA . MET A 1 104 ? -18.700 6.484 26.464 1.00 97.38 104 MET A CA 1
ATOM 834 C C . MET A 1 104 ? -20.072 5.864 26.739 1.00 97.38 104 MET A C 1
ATOM 836 O O . MET A 1 104 ? -20.767 6.309 27.651 1.00 97.38 104 MET A O 1
ATOM 840 N N . GLN A 1 105 ? -20.473 4.831 25.993 1.00 97.06 105 GLN A N 1
ATOM 841 C CA . GLN A 1 105 ? -21.708 4.093 26.254 1.00 97.06 105 GLN A CA 1
ATOM 842 C C . GLN A 1 105 ? -21.674 3.431 27.638 1.00 97.06 105 GLN A C 1
ATOM 844 O O . GLN A 1 105 ? -22.613 3.593 28.420 1.00 97.06 105 GLN A O 1
ATOM 849 N N . LYS A 1 106 ? -20.577 2.742 27.979 1.00 96.31 106 LYS A N 1
ATOM 850 C CA . LYS A 1 106 ? -20.403 2.128 29.303 1.00 96.31 106 LYS A CA 1
ATOM 851 C C . LYS A 1 106 ? -20.373 3.170 30.415 1.00 96.31 106 LYS A C 1
ATOM 853 O O . LYS A 1 106 ? -21.044 2.990 31.423 1.00 96.31 106 LYS A O 1
ATOM 858 N N . HIS A 1 107 ? -19.679 4.284 30.213 1.00 97.56 107 HIS A N 1
ATOM 859 C CA . HIS A 1 107 ? -19.636 5.385 31.169 1.00 97.56 107 HIS A CA 1
ATOM 860 C C . HIS A 1 107 ? -21.029 5.977 31.433 1.00 97.56 107 HIS A C 1
ATOM 862 O O . HIS A 1 107 ? -21.405 6.165 32.588 1.00 97.56 107 HIS A O 1
ATOM 868 N N . ARG A 1 108 ? -21.832 6.211 30.383 1.00 96.06 108 ARG A N 1
ATOM 869 C CA . ARG A 1 108 ? -23.224 6.670 30.535 1.00 96.06 108 ARG A CA 1
ATOM 870 C C . ARG A 1 108 ? -24.063 5.675 31.342 1.00 96.06 108 ARG A C 1
ATOM 872 O O . ARG A 1 108 ? -24.777 6.103 32.241 1.00 96.06 108 ARG A O 1
ATOM 879 N N . SER A 1 109 ? -23.937 4.374 31.069 1.00 91.94 109 SER A N 1
ATOM 880 C CA . SER A 1 109 ? -24.617 3.323 31.845 1.00 91.94 109 SER A CA 1
ATOM 881 C C . SER A 1 109 ? -24.224 3.362 33.323 1.00 91.94 109 SER A C 1
ATOM 883 O O . SER A 1 109 ? -25.093 3.385 34.187 1.00 91.94 109 SER A O 1
ATOM 885 N N . LEU A 1 110 ? -22.921 3.449 33.615 1.00 93.06 110 LEU A N 1
ATOM 886 C CA . LEU A 1 110 ? -22.414 3.494 34.988 1.00 93.06 110 LEU A CA 1
ATOM 887 C C . LEU A 1 110 ? -22.926 4.711 35.764 1.00 93.06 110 LEU A C 1
ATOM 889 O O . LEU A 1 110 ? -23.252 4.579 36.939 1.00 93.06 110 LEU A O 1
ATOM 893 N N . ILE A 1 111 ? -23.030 5.883 35.129 1.00 94.38 111 ILE A N 1
ATOM 894 C CA . ILE A 1 111 ? -23.598 7.077 35.776 1.00 94.38 111 ILE A CA 1
ATOM 895 C C . ILE A 1 111 ? -25.066 6.855 36.152 1.00 94.38 111 ILE A C 1
ATOM 897 O O . ILE A 1 111 ? -25.482 7.253 37.241 1.00 94.38 111 ILE A O 1
ATOM 901 N N . VAL A 1 112 ? -25.853 6.229 35.273 1.00 90.19 112 VAL A N 1
ATOM 902 C CA . VAL A 1 112 ? -27.268 5.934 35.545 1.00 90.19 112 VAL A CA 1
ATOM 903 C C . VAL A 1 112 ? -27.396 4.961 36.717 1.00 90.19 112 VAL A C 1
ATOM 905 O O . VAL A 1 112 ? -28.147 5.235 37.656 1.00 90.19 112 VAL A O 1
ATOM 908 N N . ASP A 1 113 ? -26.618 3.878 36.711 1.00 87.62 113 ASP A N 1
ATOM 909 C CA . ASP A 1 113 ? -26.611 2.901 37.802 1.00 87.62 113 ASP A CA 1
ATOM 910 C C . ASP A 1 113 ? -26.156 3.521 39.128 1.00 87.62 113 ASP A C 1
ATOM 912 O O . ASP A 1 113 ? -26.786 3.299 40.164 1.00 87.62 113 ASP A O 1
ATOM 916 N N . PHE A 1 114 ? -25.117 4.361 39.100 1.00 89.75 114 PHE A N 1
ATOM 917 C CA . PHE A 1 114 ? -24.640 5.076 40.282 1.00 89.75 114 PHE A CA 1
ATOM 918 C C . PHE A 1 114 ? -25.686 6.056 40.819 1.00 89.75 114 PHE A C 1
ATOM 920 O O . PHE A 1 114 ? -25.936 6.077 42.019 1.00 89.75 114 PHE A O 1
ATOM 927 N N . SER A 1 115 ? -26.352 6.826 39.952 1.00 89.12 115 SER A N 1
ATOM 928 C CA . SER A 1 115 ? -27.427 7.737 40.366 1.00 89.12 115 SER A CA 1
ATOM 929 C C . SER A 1 115 ? -28.587 6.987 41.022 1.00 89.12 115 SER A C 1
ATOM 931 O O . SER A 1 115 ? -29.144 7.452 42.016 1.00 89.12 115 SER A O 1
ATOM 933 N N . ARG A 1 116 ? -28.942 5.806 40.503 1.00 85.25 116 ARG A N 1
ATOM 934 C CA . ARG A 1 116 ? -29.967 4.950 41.107 1.00 85.25 116 ARG A CA 1
ATOM 935 C C . ARG A 1 116 ? -29.532 4.415 42.476 1.00 85.25 116 ARG A C 1
ATOM 937 O O . ARG A 1 116 ? -30.319 4.469 43.419 1.00 85.25 116 ARG A O 1
ATOM 944 N N . ALA A 1 117 ? -28.288 3.957 42.602 1.00 86.25 117 ALA A N 1
ATOM 945 C CA . ALA A 1 117 ? -27.731 3.500 43.875 1.00 86.25 117 ALA A CA 1
ATOM 946 C C . ALA A 1 117 ? -27.646 4.630 44.917 1.00 86.25 117 ALA A C 1
ATOM 948 O O . ALA A 1 117 ? -27.973 4.417 46.083 1.00 86.25 117 ALA A O 1
ATOM 949 N N . ASP A 1 118 ? -27.273 5.841 44.499 1.00 88.06 118 ASP A N 1
ATOM 950 C CA . ASP A 1 118 ? -27.209 7.021 45.364 1.00 88.06 118 ASP A CA 1
ATOM 951 C C . ASP A 1 118 ? -28.602 7.435 45.866 1.00 88.06 118 ASP A C 1
ATOM 953 O O . ASP A 1 118 ? -28.788 7.686 47.056 1.00 88.06 118 ASP A O 1
ATOM 957 N N . LYS A 1 119 ? -29.630 7.407 45.002 1.00 85.88 119 LYS A N 1
ATOM 958 C CA . LYS A 1 119 ? -31.032 7.608 45.420 1.00 85.88 119 LYS A CA 1
ATOM 959 C C . LYS A 1 119 ? -31.461 6.597 46.484 1.00 85.88 119 LYS A C 1
ATOM 961 O O . LYS A 1 119 ? -32.064 6.984 47.483 1.00 85.88 119 LYS A O 1
ATOM 966 N N . LEU A 1 120 ? -31.114 5.323 46.295 1.00 81.50 120 LEU A N 1
ATOM 967 C CA . LEU A 1 120 ? -31.414 4.257 47.250 1.00 81.50 120 LEU A CA 1
ATOM 968 C C . LEU A 1 120 ? -30.716 4.518 48.595 1.00 81.50 120 LEU A C 1
ATOM 970 O O . LEU A 1 120 ? -31.359 4.466 49.643 1.00 81.50 120 LEU A O 1
ATOM 974 N N . LEU A 1 121 ? -29.427 4.868 48.576 1.00 84.44 121 LEU A N 1
ATOM 975 C CA . LEU A 1 121 ? -28.654 5.170 49.783 1.00 84.44 121 LEU A CA 1
ATOM 976 C C . LEU A 1 121 ? -29.213 6.383 50.538 1.00 84.44 121 LEU A C 1
ATOM 978 O O . LEU A 1 121 ? -29.362 6.329 51.760 1.00 84.44 121 LEU A O 1
ATOM 982 N N . ASN A 1 122 ? -29.581 7.448 49.824 1.00 83.19 122 ASN A N 1
ATOM 983 C CA . ASN A 1 122 ? -30.209 8.632 50.409 1.00 83.19 122 ASN A CA 1
ATOM 984 C C . ASN A 1 122 ? -31.547 8.293 51.083 1.00 83.19 122 ASN A C 1
ATOM 986 O O . ASN A 1 122 ? -31.831 8.781 52.181 1.00 83.19 122 ASN A O 1
ATOM 990 N N . LEU A 1 123 ? -32.346 7.416 50.470 1.00 78.88 123 LEU A N 1
ATOM 991 C CA . LEU A 1 123 ? -33.620 6.979 51.029 1.00 78.88 123 LEU A CA 1
ATOM 992 C C . LEU A 1 123 ? -33.419 6.134 52.297 1.00 78.88 123 LEU A C 1
ATOM 994 O O . LEU A 1 123 ? -34.047 6.430 53.314 1.00 78.88 123 LEU A O 1
ATOM 998 N N . ILE A 1 124 ? -32.469 5.189 52.298 1.00 80.06 124 ILE A N 1
ATOM 999 C CA . ILE A 1 124 ? -32.082 4.427 53.503 1.00 80.06 124 ILE A CA 1
ATOM 1000 C C . ILE A 1 124 ? -31.634 5.370 54.621 1.00 80.06 124 ILE A C 1
ATOM 1002 O O . ILE A 1 124 ? -32.116 5.274 55.749 1.00 80.06 124 ILE A O 1
ATOM 1006 N N . GLN A 1 125 ? -30.755 6.323 54.313 1.00 80.19 125 GLN A N 1
ATOM 1007 C CA . GLN A 1 125 ? -30.226 7.245 55.312 1.00 80.19 125 GLN A CA 1
ATOM 1008 C C . GLN A 1 125 ? -31.314 8.178 55.874 1.00 80.19 125 GLN A C 1
ATOM 1010 O O . GLN A 1 125 ? -31.248 8.583 57.036 1.00 80.19 125 GLN A O 1
ATOM 1015 N N . SER A 1 126 ? -32.329 8.513 55.071 1.00 72.94 126 SER A N 1
ATOM 1016 C CA . SER A 1 126 ? -33.491 9.288 55.519 1.00 72.94 126 SER A CA 1
ATOM 1017 C C . SER A 1 126 ? -34.393 8.506 56.483 1.00 72.94 126 SER A C 1
ATOM 1019 O O . SER A 1 126 ? -34.948 9.097 57.410 1.00 72.94 126 SER A O 1
ATOM 1021 N N . VAL A 1 127 ? -34.492 7.185 56.302 1.00 68.12 127 VAL A N 1
ATOM 1022 C CA . VAL A 1 127 ? -35.223 6.274 57.194 1.00 68.12 127 VAL A CA 1
ATOM 1023 C C . VAL A 1 127 ? -34.439 6.046 58.491 1.00 68.12 127 VAL A C 1
ATOM 1025 O O . VAL A 1 127 ? -35.023 6.065 59.570 1.00 68.12 127 VAL A O 1
ATOM 1028 N N . GLU A 1 128 ? -33.114 5.907 58.413 1.00 65.06 128 GLU A N 1
ATOM 1029 C CA . GLU A 1 128 ? -32.243 5.664 59.573 1.00 65.06 128 GLU A CA 1
ATOM 1030 C C . GLU A 1 128 ? -32.095 6.893 60.493 1.00 65.06 128 GLU A C 1
ATOM 1032 O O . GLU A 1 128 ? -31.983 6.756 61.710 1.00 65.06 128 GLU A O 1
ATOM 1037 N N . LYS A 1 129 ? -32.129 8.113 59.936 1.00 63.59 129 LYS A N 1
ATOM 1038 C CA . LYS A 1 129 ? -31.995 9.370 60.698 1.00 63.59 129 LYS A CA 1
ATOM 1039 C C . LYS A 1 129 ? -33.279 9.837 61.393 1.00 63.59 129 LYS A C 1
ATOM 1041 O O . LYS A 1 129 ? -33.223 10.858 62.081 1.00 63.59 129 LYS A O 1
ATOM 1046 N N . GLN A 1 130 ? -34.419 9.158 61.239 1.00 58.28 130 GLN A N 1
ATOM 1047 C CA . GLN A 1 130 ? -35.621 9.526 61.992 1.00 58.28 130 GLN A CA 1
ATOM 1048 C C . GLN A 1 130 ? -35.425 9.215 63.489 1.00 58.28 130 GLN A C 1
ATOM 1050 O O . GLN A 1 130 ? -35.291 8.047 63.860 1.00 58.28 130 GLN A O 1
ATOM 1055 N N . PRO A 1 131 ? -35.416 10.226 64.384 1.00 51.06 131 PRO A N 1
ATOM 1056 C CA . PRO A 1 131 ? -35.331 9.973 65.810 1.00 51.06 131 PRO A CA 1
ATOM 1057 C C . PRO A 1 131 ? -36.619 9.290 66.267 1.00 51.06 131 PRO A C 1
ATOM 1059 O O . PRO A 1 131 ? -37.724 9.746 65.978 1.00 51.06 131 PRO A O 1
ATOM 1062 N N . SER A 1 132 ? -36.467 8.228 67.048 1.00 53.12 132 SER A N 1
ATOM 1063 C CA . SER A 1 132 ? -37.510 7.372 67.624 1.00 53.12 132 SER A CA 1
ATOM 1064 C C . SER A 1 132 ? -38.470 8.069 68.616 1.00 53.12 132 SER A C 1
ATOM 1066 O O . SER A 1 132 ? -39.008 7.420 69.508 1.00 53.12 132 SER A O 1
ATOM 1068 N N . SER A 1 133 ? -38.688 9.384 68.494 1.00 49.59 133 SER A N 1
ATOM 1069 C CA . SER A 1 133 ? -39.442 10.217 69.442 1.00 49.59 133 SER A CA 1
ATOM 1070 C C . SER A 1 133 ? -40.626 10.990 68.833 1.00 49.59 133 SER A C 1
ATOM 1072 O O . SER A 1 133 ? -41.329 11.692 69.555 1.00 49.59 133 SER A O 1
ATOM 1074 N N . SER A 1 134 ? -40.921 10.852 67.536 1.00 46.16 134 SER A N 1
ATOM 1075 C CA . SER A 1 134 ? -42.166 11.374 66.948 1.00 46.16 134 SER A CA 1
ATOM 1076 C C . SER A 1 134 ? -43.015 10.240 66.381 1.00 46.16 134 SER A C 1
ATOM 1078 O O . SER A 1 134 ? -42.777 9.773 65.278 1.00 46.16 134 SER A O 1
ATOM 1080 N N . ASN A 1 135 ? -43.997 9.789 67.165 1.00 44.81 135 ASN A N 1
ATOM 1081 C CA . ASN A 1 135 ? -45.214 9.089 66.736 1.00 44.81 135 ASN A CA 1
ATOM 1082 C C . ASN A 1 135 ? -45.134 8.261 65.436 1.00 44.81 135 ASN A C 1
ATOM 1084 O O . ASN A 1 135 ? -45.727 8.639 64.433 1.00 44.81 135 ASN A O 1
ATOM 1088 N N . GLY A 1 136 ? -44.482 7.096 65.502 1.00 50.59 136 GLY A N 1
ATOM 1089 C CA . GLY A 1 136 ? -44.995 5.795 65.032 1.00 50.59 136 GLY A CA 1
ATOM 1090 C C . GLY A 1 136 ? -45.432 5.594 63.575 1.00 50.59 136 GLY A C 1
ATOM 1091 O O . GLY A 1 136 ? -45.860 4.493 63.246 1.00 50.59 136 GLY A O 1
ATOM 1092 N N . LYS A 1 137 ? -45.335 6.592 62.705 1.00 54.44 137 LYS A N 1
ATOM 1093 C CA . LYS A 1 137 ? -45.525 6.442 61.267 1.00 54.44 137 LYS A CA 1
ATOM 1094 C C . LYS A 1 137 ? -44.175 6.708 60.632 1.00 54.44 137 LYS A C 1
ATOM 1096 O O . LYS A 1 137 ? -43.831 7.850 60.359 1.00 54.44 137 LYS A O 1
ATOM 1101 N N . ILE A 1 138 ? -43.398 5.643 60.429 1.00 57.25 138 ILE A N 1
ATOM 1102 C CA . ILE A 1 138 ? -42.473 5.630 59.291 1.00 57.25 138 ILE A CA 1
ATOM 1103 C C . ILE A 1 138 ? -43.322 6.122 58.119 1.00 57.25 138 ILE A C 1
ATOM 1105 O O . ILE A 1 138 ? -44.416 5.586 57.945 1.00 57.25 138 ILE A O 1
ATOM 1109 N N . ASP A 1 139 ? -42.900 7.177 57.420 1.00 65.38 139 ASP A N 1
ATOM 1110 C CA . ASP A 1 139 ? -43.638 7.697 56.269 1.00 65.38 139 ASP A CA 1
ATOM 1111 C C . ASP A 1 139 ? -43.861 6.514 55.310 1.00 65.38 139 ASP A C 1
ATOM 1113 O O . ASP A 1 139 ? -42.932 6.106 54.612 1.00 65.38 139 ASP A O 1
ATOM 1117 N N . GLU A 1 140 ? -45.052 5.897 55.341 1.00 68.75 140 GLU A N 1
ATOM 1118 C CA . GLU A 1 140 ? -45.365 4.680 54.575 1.00 68.75 140 GLU A CA 1
ATOM 1119 C C . GLU A 1 140 ? -45.057 4.917 53.096 1.00 68.75 140 GLU A C 1
ATOM 1121 O O . GLU A 1 140 ? -44.560 4.028 52.418 1.00 68.75 140 GLU A O 1
ATOM 1126 N N . GLU A 1 141 ? -45.230 6.157 52.639 1.00 74.94 141 GLU A N 1
ATOM 1127 C CA . GLU A 1 141 ? -44.865 6.645 51.312 1.00 74.94 141 GLU A CA 1
ATOM 1128 C C . GLU A 1 141 ? -43.373 6.474 50.983 1.00 74.94 141 GLU A C 1
ATOM 1130 O O . GLU A 1 141 ? -43.059 5.970 49.911 1.00 74.94 141 GLU A O 1
ATOM 1135 N N . LYS A 1 142 ? -42.443 6.796 51.894 1.00 76.19 142 LYS A N 1
ATOM 1136 C CA . LYS A 1 142 ? -40.992 6.621 51.662 1.00 76.19 142 LYS A CA 1
ATOM 1137 C C . LYS A 1 142 ? -40.578 5.156 51.677 1.00 76.19 142 LYS A C 1
ATOM 1139 O O . LYS A 1 142 ? -39.651 4.766 50.974 1.00 76.19 142 LYS A O 1
ATOM 1144 N N . PHE A 1 143 ? -41.246 4.338 52.489 1.00 78.62 143 PHE A N 1
ATOM 1145 C CA . PHE A 1 143 ? -41.012 2.896 52.498 1.00 78.62 143 PHE A CA 1
ATOM 1146 C C . PHE A 1 143 ? -41.566 2.233 51.229 1.00 78.62 143 PHE A C 1
ATOM 1148 O O . PHE A 1 143 ? -40.905 1.375 50.652 1.00 78.62 143 PHE A O 1
ATOM 1155 N N . ILE A 1 144 ? -42.734 2.674 50.752 1.00 82.38 144 ILE A N 1
ATOM 1156 C CA . ILE A 1 144 ? -43.296 2.265 49.459 1.00 82.38 144 ILE A CA 1
ATOM 1157 C C . ILE A 1 144 ? -42.369 2.701 48.317 1.00 82.38 144 ILE A C 1
ATOM 1159 O O . ILE A 1 144 ? -42.056 1.881 47.461 1.00 82.38 144 ILE A O 1
ATOM 1163 N N . GLU A 1 145 ? -41.870 3.939 48.331 1.00 82.75 145 GLU A N 1
ATOM 1164 C CA . GLU A 1 145 ? -40.898 4.442 47.350 1.00 82.75 145 GLU A CA 1
ATOM 1165 C C . GLU A 1 145 ? -39.596 3.625 47.377 1.00 82.75 145 GLU A C 1
ATOM 1167 O O . GLU A 1 145 ? -39.068 3.253 46.330 1.00 82.75 145 GLU A O 1
ATOM 1172 N N . PHE A 1 146 ? -39.111 3.259 48.567 1.00 82.94 146 PHE A N 1
ATOM 1173 C CA . PHE A 1 146 ? -37.935 2.404 48.725 1.00 82.94 146 PHE A CA 1
ATOM 1174 C C . PHE A 1 146 ? -38.157 1.011 48.145 1.00 82.94 146 PHE A C 1
ATOM 1176 O O . PHE A 1 146 ? -37.305 0.515 47.411 1.00 82.94 146 PHE A O 1
ATOM 1183 N N . LEU A 1 147 ? -39.296 0.386 48.448 1.00 84.62 147 LEU A N 1
ATOM 1184 C CA . LEU A 1 147 ? -39.642 -0.927 47.913 1.00 84.62 147 LEU A CA 1
ATOM 1185 C C . LEU A 1 147 ? -39.764 -0.896 46.388 1.00 84.62 147 LEU A C 1
ATOM 1187 O O . LEU A 1 147 ? -39.239 -1.791 45.735 1.00 84.62 147 LEU A O 1
ATOM 1191 N N . GLN A 1 148 ? -40.382 0.146 45.826 1.00 86.56 148 GLN A N 1
ATOM 1192 C CA . GLN A 1 148 ? -40.499 0.326 44.377 1.00 86.56 148 GLN A CA 1
ATOM 1193 C C . GLN A 1 148 ? -39.130 0.504 43.712 1.00 86.56 148 GLN A C 1
ATOM 1195 O O . GLN A 1 148 ? -38.838 -0.156 42.716 1.00 86.56 148 GLN A O 1
ATOM 1200 N N . LEU A 1 149 ? -38.260 1.344 44.282 1.00 85.38 149 LEU A N 1
ATOM 1201 C CA . LEU A 1 149 ? -36.913 1.557 43.755 1.00 85.38 149 LEU A CA 1
ATOM 1202 C C . LEU A 1 149 ? -36.043 0.296 43.893 1.00 85.38 149 LEU A C 1
ATOM 1204 O O . LEU A 1 149 ? -35.244 -0.011 43.011 1.00 85.38 149 LEU A O 1
ATOM 1208 N N . MET A 1 150 ? -36.200 -0.459 44.984 1.00 86.00 150 MET A N 1
ATOM 1209 C CA . MET A 1 150 ? -35.495 -1.723 45.200 1.00 86.00 150 MET A CA 1
ATOM 1210 C C . MET A 1 150 ? -35.970 -2.811 44.230 1.00 86.00 150 MET A C 1
ATOM 1212 O O . MET A 1 150 ? -35.140 -3.531 43.677 1.00 86.00 150 MET A O 1
ATOM 1216 N N . GLU A 1 151 ? -37.278 -2.907 43.989 1.00 90.88 151 GLU A N 1
ATOM 1217 C CA . GLU A 1 151 ? -37.860 -3.800 42.984 1.00 90.88 151 GLU A CA 1
ATOM 1218 C C . GLU A 1 151 ? -37.350 -3.453 41.579 1.00 90.88 151 GLU A C 1
ATOM 1220 O O . GLU A 1 151 ? -36.939 -4.339 40.831 1.00 90.88 151 GLU A O 1
ATOM 1225 N N . GLU A 1 152 ? -37.286 -2.165 41.235 1.00 88.75 152 GLU A N 1
ATOM 1226 C CA . GLU A 1 152 ? -36.732 -1.709 39.960 1.00 88.75 152 GLU A CA 1
ATOM 1227 C C . GLU A 1 152 ? -35.239 -2.057 39.820 1.00 88.75 152 GLU A C 1
ATOM 1229 O O . GLU A 1 152 ? -34.815 -2.547 38.771 1.00 88.75 152 GLU A O 1
ATOM 1234 N N . CYS A 1 153 ? -34.442 -1.865 40.876 1.00 87.31 153 CYS A N 1
ATOM 1235 C CA . CYS A 1 153 ? -33.038 -2.284 40.924 1.00 87.31 153 CYS A CA 1
ATOM 1236 C C . CYS A 1 153 ? -32.864 -3.787 40.693 1.00 87.31 153 CYS A C 1
ATOM 1238 O O . CYS A 1 153 ? -32.032 -4.186 39.875 1.00 87.31 153 CYS A O 1
ATOM 1240 N N . LEU A 1 154 ? -33.645 -4.608 41.400 1.00 88.00 154 LEU A N 1
ATOM 1241 C CA . LEU A 1 154 ? -33.592 -6.064 41.282 1.00 88.00 154 LEU A CA 1
ATOM 1242 C C . LEU A 1 154 ? -33.992 -6.520 39.882 1.00 88.00 154 LEU A C 1
ATOM 1244 O O . LEU A 1 154 ? -33.255 -7.291 39.275 1.00 88.00 154 LEU A O 1
ATOM 1248 N N . ARG A 1 155 ? -35.077 -5.971 39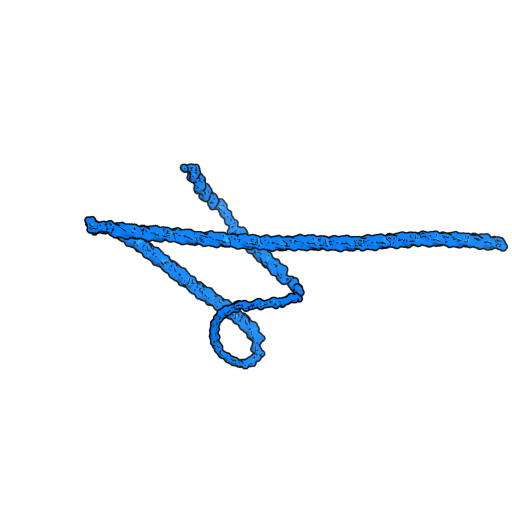.326 1.00 92.50 155 ARG A N 1
ATOM 1249 C CA . ARG A 1 155 ? -35.525 -6.308 37.971 1.00 92.50 155 ARG A CA 1
ATOM 1250 C C . ARG A 1 155 ? -34.453 -6.006 36.926 1.00 92.50 155 ARG A C 1
ATOM 1252 O O . ARG A 1 155 ? -34.138 -6.860 36.109 1.00 92.50 155 ARG A O 1
ATOM 1259 N N . THR A 1 156 ? -33.823 -4.829 36.981 1.00 89.00 156 THR A N 1
ATOM 1260 C CA . THR A 1 156 ? -32.730 -4.503 36.045 1.00 89.00 156 THR A CA 1
ATOM 1261 C C . THR A 1 156 ? -31.514 -5.415 36.223 1.00 89.00 156 THR A C 1
ATOM 1263 O O . THR A 1 156 ? -30.860 -5.756 35.239 1.00 89.00 156 THR A O 1
ATOM 1266 N N . 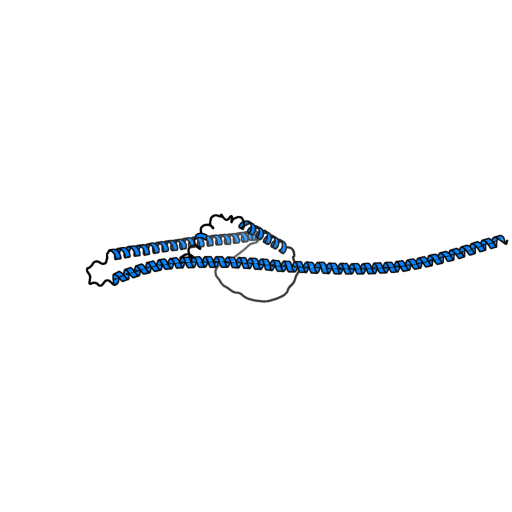ALA A 1 157 ? -31.188 -5.809 37.457 1.00 87.81 157 ALA A N 1
ATOM 1267 C CA . ALA A 1 157 ? -30.082 -6.727 37.715 1.00 87.81 157 ALA A CA 1
ATOM 1268 C C . ALA A 1 157 ? -30.372 -8.138 37.172 1.00 87.81 157 ALA A C 1
ATOM 1270 O O . ALA A 1 157 ? -29.488 -8.761 36.583 1.00 87.81 157 ALA A O 1
ATOM 1271 N N . GLU A 1 158 ? -31.606 -8.621 37.326 1.00 91.94 158 GLU A N 1
ATOM 1272 C CA . GLU A 1 158 ? -32.069 -9.892 36.762 1.00 91.94 158 GLU A CA 1
ATOM 1273 C C . GLU A 1 158 ? -32.059 -9.871 35.229 1.00 91.94 158 GLU A C 1
ATOM 1275 O O . GLU A 1 158 ? -31.551 -10.813 34.617 1.00 91.94 158 GLU A O 1
ATOM 1280 N N . ASP A 1 159 ? -32.531 -8.785 34.608 1.00 91.88 159 ASP A N 1
ATOM 1281 C CA . ASP A 1 159 ? -32.490 -8.600 33.152 1.00 91.88 159 ASP A CA 1
ATOM 1282 C C . ASP A 1 159 ? -31.043 -8.623 32.633 1.00 91.88 159 ASP A C 1
ATOM 1284 O O . ASP A 1 159 ? -30.728 -9.319 31.665 1.00 91.88 159 ASP A O 1
ATOM 1288 N N . GLN A 1 160 ? -30.128 -7.913 33.304 1.00 89.12 160 GLN A N 1
ATOM 1289 C CA . GLN A 1 160 ? -28.711 -7.899 32.941 1.00 89.12 160 GLN A CA 1
ATOM 1290 C C . GLN A 1 160 ? -28.074 -9.288 33.087 1.00 89.12 160 GLN A C 1
ATOM 1292 O O . GLN A 1 160 ? -27.360 -9.733 32.189 1.00 89.12 160 GLN A O 1
ATOM 1297 N N . PHE A 1 161 ? -28.373 -10.003 34.174 1.00 92.69 161 PHE A N 1
ATOM 1298 C CA . PHE A 1 161 ? -27.892 -11.367 34.382 1.00 92.69 161 PHE A CA 1
ATOM 1299 C C . PHE A 1 161 ? -28.408 -12.330 33.306 1.00 92.69 161 PHE A C 1
ATOM 1301 O O . PHE A 1 161 ? -27.638 -13.143 32.793 1.00 92.69 161 PHE A O 1
ATOM 1308 N N . CYS A 1 162 ? -29.687 -12.228 32.929 1.00 93.50 162 CYS A N 1
ATOM 1309 C CA . CYS A 1 162 ? -30.267 -13.023 31.847 1.00 93.50 162 CYS A CA 1
ATOM 1310 C C . CYS A 1 162 ? -29.570 -12.745 30.510 1.00 93.50 162 CYS A C 1
ATOM 1312 O O . CYS A 1 162 ? -29.182 -13.690 29.821 1.00 93.50 162 CYS A O 1
ATOM 1314 N N . ASN A 1 163 ? -29.352 -11.470 30.176 1.00 94.25 163 ASN A N 1
ATOM 1315 C CA . ASN A 1 163 ? -28.661 -11.061 28.951 1.00 94.25 163 ASN A CA 1
ATOM 1316 C C . ASN A 1 163 ? -27.219 -11.589 28.903 1.00 94.25 163 ASN A C 1
ATOM 1318 O O . ASN A 1 163 ? -26.790 -12.134 27.884 1.00 94.25 163 ASN A O 1
ATOM 1322 N N . ASP A 1 164 ? -26.478 -11.479 30.007 1.00 93.38 164 ASP A N 1
ATOM 1323 C CA . ASP A 1 164 ? -25.099 -11.964 30.093 1.00 93.38 164 ASP A CA 1
ATOM 1324 C C . ASP A 1 164 ? -25.040 -13.498 30.018 1.00 93.38 164 ASP A C 1
ATOM 1326 O O . ASP A 1 164 ? -24.206 -14.063 29.302 1.00 93.38 164 ASP A O 1
ATOM 1330 N N . ALA A 1 165 ? -25.956 -14.196 30.697 1.00 95.12 165 ALA A N 1
ATOM 1331 C CA . ALA A 1 165 ? -26.069 -15.650 30.629 1.00 95.12 165 ALA A CA 1
ATOM 1332 C C . ALA A 1 165 ? -26.407 -16.134 29.210 1.00 95.12 165 ALA A C 1
ATOM 1334 O O . ALA A 1 165 ? -25.801 -17.097 28.727 1.00 95.12 165 ALA A O 1
ATOM 1335 N N . GLU A 1 166 ? -27.327 -15.453 28.520 1.00 95.00 166 GLU A N 1
ATOM 1336 C CA . GLU A 1 166 ? -27.668 -15.743 27.131 1.00 95.00 166 GLU A CA 1
ATOM 1337 C C . GLU A 1 166 ? -26.476 -15.494 26.198 1.00 95.00 166 GLU A C 1
ATOM 1339 O O . GLU A 1 166 ? -26.147 -16.357 25.381 1.00 95.00 166 GLU A O 1
ATOM 1344 N N . ALA A 1 167 ? -25.786 -14.359 26.335 1.00 95.69 167 ALA A N 1
ATOM 1345 C CA . ALA A 1 167 ? -24.603 -14.044 25.539 1.00 95.69 167 ALA A CA 1
ATOM 1346 C C . ALA A 1 167 ? -23.502 -15.103 25.720 1.00 95.69 167 ALA A C 1
ATOM 1348 O O . ALA A 1 167 ? -22.943 -15.595 24.737 1.00 95.69 167 ALA A O 1
ATOM 1349 N N . ILE A 1 168 ? -23.239 -15.529 26.960 1.00 96.56 168 ILE A N 1
ATOM 1350 C CA . ILE A 1 168 ? -22.283 -16.604 27.262 1.00 96.56 168 ILE A CA 1
ATOM 1351 C C . ILE A 1 168 ? -22.729 -17.926 26.631 1.00 96.56 168 ILE A C 1
ATOM 1353 O O . ILE A 1 168 ? -21.901 -18.639 26.058 1.00 96.56 168 ILE A O 1
ATOM 1357 N N . ALA A 1 169 ? -24.013 -18.279 26.724 1.00 96.31 169 ALA A N 1
ATOM 1358 C CA . ALA A 1 169 ? -24.538 -19.502 26.125 1.00 96.31 169 ALA A CA 1
ATOM 1359 C C . ALA A 1 169 ? -24.385 -19.489 24.595 1.00 96.31 169 ALA A C 1
ATOM 1361 O O . ALA A 1 169 ? -23.847 -20.445 24.032 1.00 96.31 169 ALA A O 1
ATOM 1362 N N . ARG A 1 170 ? -24.760 -18.383 23.938 1.00 97.25 170 ARG A N 1
ATOM 1363 C CA . ARG A 1 170 ? -24.589 -18.182 22.491 1.00 97.25 170 ARG A CA 1
ATOM 1364 C C . ARG A 1 170 ? -23.121 -18.320 22.086 1.00 97.25 170 ARG A C 1
ATOM 1366 O O . ARG A 1 170 ? -22.802 -19.163 21.248 1.00 97.25 170 ARG A O 1
ATOM 1373 N N . LEU A 1 171 ? -22.211 -17.609 22.753 1.00 96.56 171 LEU A N 1
ATOM 1374 C CA . LEU A 1 171 ? -20.772 -17.693 22.481 1.00 96.56 171 LEU A CA 1
ATOM 1375 C C . LEU A 1 171 ? -20.199 -19.092 22.732 1.00 96.56 171 LEU A C 1
ATOM 1377 O O . LEU A 1 171 ? -19.299 -19.521 22.011 1.00 96.56 171 LEU A O 1
ATOM 1381 N N . ARG A 1 172 ? -20.694 -19.836 23.730 1.00 96.12 172 ARG A N 1
ATOM 1382 C CA . ARG A 1 172 ? -20.295 -21.237 23.948 1.00 96.12 172 ARG A CA 1
ATOM 1383 C C . ARG A 1 172 ? -20.737 -22.131 22.799 1.00 96.12 172 ARG A C 1
ATOM 1385 O O . ARG A 1 172 ? -19.942 -22.960 22.360 1.00 96.12 172 ARG A O 1
ATOM 1392 N N . THR A 1 173 ? -21.965 -21.959 22.309 1.00 96.19 173 THR A N 1
ATOM 1393 C CA . THR A 1 173 ? -22.458 -22.728 21.159 1.00 96.19 173 THR A CA 1
ATOM 1394 C C . THR A 1 173 ? -21.699 -22.385 19.881 1.00 96.19 173 THR A C 1
ATOM 1396 O O . THR A 1 173 ? -21.279 -23.298 19.180 1.00 96.19 173 THR A O 1
ATOM 1399 N N . GLU A 1 174 ? -21.415 -21.107 19.628 1.00 96.94 174 GLU A N 1
ATOM 1400 C CA . GLU A 1 174 ? -20.625 -20.669 18.474 1.00 96.94 174 GLU A CA 1
ATOM 1401 C C . GLU A 1 174 ? -19.176 -21.165 18.553 1.00 96.94 174 GLU A C 1
ATOM 1403 O O . GLU A 1 174 ? -18.642 -21.714 17.596 1.00 96.94 174 GLU A O 1
ATOM 1408 N N . ASN A 1 175 ? -18.530 -21.074 19.718 1.00 96.31 175 ASN A N 1
ATOM 1409 C CA . ASN A 1 175 ? -17.189 -21.63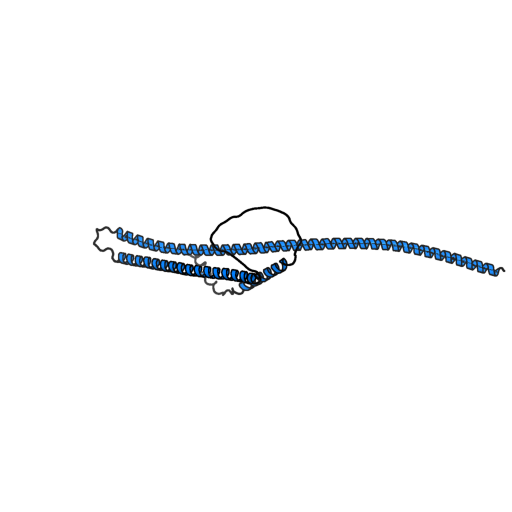3 19.886 1.00 96.31 175 ASN A CA 1
ATOM 1410 C C . ASN A 1 175 ? -17.168 -23.154 19.697 1.00 96.31 175 ASN A C 1
ATOM 1412 O O . ASN A 1 175 ? -16.199 -23.690 19.157 1.00 96.31 175 ASN A O 1
ATOM 1416 N N . ALA A 1 176 ? -18.208 -23.862 20.141 1.00 96.56 176 ALA A N 1
ATOM 1417 C CA . ALA A 1 176 ? -18.329 -25.295 19.910 1.00 96.56 176 ALA A CA 1
ATOM 1418 C C . ALA A 1 176 ? -18.478 -25.604 18.411 1.00 96.56 176 ALA A C 1
ATOM 1420 O O . ALA A 1 176 ? -17.743 -26.450 17.899 1.00 96.56 176 ALA A O 1
ATOM 1421 N N . THR A 1 177 ? -19.342 -24.878 17.695 1.00 95.38 177 THR A N 1
ATOM 1422 C CA . THR A 1 177 ? -19.571 -25.089 16.257 1.00 95.38 177 THR A CA 1
ATOM 1423 C C . THR A 1 177 ? -18.353 -24.707 15.418 1.00 95.38 177 THR A C 1
ATOM 1425 O O . THR A 1 177 ? -17.980 -25.446 14.511 1.00 95.38 177 THR A O 1
ATOM 1428 N N . LEU A 1 178 ? -17.656 -23.615 15.745 1.00 96.88 178 LEU A N 1
ATOM 1429 C CA . LEU A 1 178 ? -16.411 -23.218 15.080 1.00 96.88 178 LEU A CA 1
ATOM 1430 C C . LEU A 1 178 ? -15.302 -24.255 15.289 1.00 96.88 178 LEU A C 1
ATOM 1432 O O . LEU A 1 178 ? -14.570 -24.578 14.353 1.00 96.88 178 LEU A O 1
ATOM 1436 N N . ARG A 1 179 ? -15.184 -24.823 16.497 1.00 95.25 179 ARG A N 1
ATOM 1437 C CA . ARG A 1 179 ? -14.237 -25.916 16.777 1.00 95.25 179 ARG A CA 1
ATOM 1438 C C . ARG A 1 179 ? -14.584 -27.180 16.002 1.00 95.25 179 ARG A C 1
ATOM 1440 O O . ARG A 1 179 ? -13.677 -27.841 15.499 1.00 95.25 179 ARG A O 1
ATOM 1447 N N . GLU A 1 180 ? -15.867 -27.504 15.884 1.00 95.38 180 GLU A N 1
ATOM 1448 C CA . GLU A 1 180 ? -16.333 -28.623 15.070 1.00 95.38 180 GLU A CA 1
ATOM 1449 C C . GLU A 1 180 ? -16.019 -28.393 13.588 1.00 95.38 180 GLU A C 1
ATOM 1451 O O . GLU A 1 180 ? -15.394 -29.247 12.962 1.00 95.38 180 GLU A O 1
ATOM 1456 N N . LEU A 1 181 ? -16.333 -27.213 13.048 1.00 95.25 181 LEU A N 1
ATOM 1457 C CA . LEU A 1 181 ? -16.040 -26.845 11.662 1.00 95.25 181 LEU A CA 1
ATOM 1458 C C . LEU A 1 181 ? -14.538 -26.912 11.368 1.00 95.25 181 LEU A C 1
ATOM 1460 O O . LEU A 1 181 ? -14.115 -27.432 10.336 1.00 95.25 181 LEU A O 1
ATOM 1464 N N . LEU A 1 182 ? -13.714 -26.452 12.307 1.00 92.69 182 LEU A N 1
ATOM 1465 C CA . LEU A 1 182 ? -12.263 -26.533 12.212 1.00 92.69 182 LEU A CA 1
ATOM 1466 C C . LEU A 1 182 ? -11.772 -27.986 12.272 1.00 92.69 182 LEU A C 1
ATOM 1468 O O . LEU A 1 182 ? -10.852 -28.357 11.539 1.00 92.69 182 LEU A O 1
ATOM 1472 N N . ASN A 1 183 ? -12.395 -28.836 13.089 1.00 93.31 183 ASN A N 1
ATOM 1473 C CA . ASN A 1 183 ? -12.103 -30.266 13.119 1.00 93.31 183 ASN A CA 1
ATOM 1474 C C . ASN A 1 183 ? -12.512 -30.965 11.811 1.00 93.31 183 ASN A C 1
ATOM 1476 O O . ASN A 1 183 ? -11.760 -31.796 11.302 1.00 93.31 183 ASN A O 1
ATOM 1480 N N . VAL A 1 184 ? -13.648 -30.592 11.217 1.00 92.50 184 VAL A N 1
ATOM 1481 C CA . VAL A 1 184 ? -14.088 -31.073 9.897 1.00 92.50 184 VAL A CA 1
ATOM 1482 C C . VAL A 1 184 ? -13.119 -30.619 8.806 1.00 92.50 184 VAL A C 1
ATOM 1484 O O . VAL A 1 184 ? -12.704 -31.440 7.987 1.00 92.50 184 VAL A O 1
ATOM 1487 N N . ALA A 1 185 ? -12.682 -29.357 8.814 1.00 91.06 185 ALA A N 1
ATOM 1488 C CA . ALA A 1 185 ? -11.700 -28.836 7.864 1.00 91.06 185 ALA A CA 1
ATOM 1489 C C . ALA A 1 185 ? -10.351 -29.568 7.982 1.00 91.06 185 ALA A C 1
ATOM 1491 O O . ALA A 1 185 ? -9.788 -30.011 6.978 1.00 91.06 185 ALA A O 1
ATOM 1492 N N . ARG A 1 186 ? -9.865 -29.789 9.213 1.00 90.56 186 ARG A N 1
ATOM 1493 C CA . ARG A 1 186 ? -8.653 -30.587 9.473 1.00 90.56 186 ARG A CA 1
ATOM 1494 C C . ARG A 1 186 ? -8.816 -32.038 9.027 1.00 90.56 186 ARG A C 1
ATOM 1496 O O . ARG A 1 186 ? -7.916 -32.585 8.395 1.00 90.56 186 ARG A O 1
ATOM 1503 N N . SER A 1 187 ? -9.951 -32.665 9.329 1.00 87.44 187 SER A N 1
ATOM 1504 C CA . SER A 1 187 ? -10.243 -34.051 8.943 1.00 87.44 187 SER A CA 1
ATOM 1505 C C . SER A 1 187 ? -10.319 -34.202 7.423 1.00 87.44 187 SER A C 1
ATOM 1507 O O . SER A 1 187 ? -9.715 -35.116 6.868 1.00 87.44 187 SER A O 1
ATOM 1509 N N . SER A 1 188 ? -10.940 -33.245 6.734 1.00 84.31 188 SER A N 1
ATOM 1510 C CA . SER A 1 188 ? -11.005 -33.188 5.268 1.00 84.31 188 SER A CA 1
ATOM 1511 C C . SER A 1 188 ? -9.617 -33.015 4.645 1.00 84.31 188 SER A C 1
ATOM 1513 O O . SER A 1 188 ? -9.262 -33.722 3.704 1.00 84.31 188 SER A O 1
ATOM 1515 N N . GLN A 1 189 ? -8.770 -32.152 5.216 1.00 81.06 189 GLN A N 1
ATOM 1516 C CA . GLN A 1 189 ? -7.382 -31.995 4.774 1.00 81.06 189 GLN A CA 1
ATOM 1517 C C . GLN A 1 189 ? -6.559 -33.283 4.961 1.00 81.06 189 GLN A C 1
ATOM 1519 O O . GLN A 1 189 ? -5.713 -33.599 4.122 1.00 81.06 189 GLN A O 1
ATOM 1524 N N . ARG A 1 190 ? -6.804 -34.048 6.034 1.00 78.00 190 ARG A N 1
ATOM 1525 C CA . ARG A 1 190 ? -6.163 -35.358 6.254 1.00 78.00 190 ARG A CA 1
ATOM 1526 C C . ARG A 1 190 ? -6.641 -36.409 5.251 1.00 78.00 190 ARG A C 1
ATOM 1528 O O . ARG A 1 190 ? -5.807 -37.156 4.752 1.00 78.00 190 ARG A O 1
ATOM 1535 N N . ILE A 1 191 ? -7.934 -36.445 4.920 1.00 73.44 191 ILE A N 1
ATOM 1536 C CA . ILE A 1 191 ? -8.489 -37.365 3.910 1.00 73.44 191 ILE A CA 1
ATOM 1537 C C . ILE A 1 191 ? -7.921 -37.049 2.520 1.00 73.44 191 ILE A C 1
ATOM 1539 O O . ILE A 1 191 ? -7.509 -37.968 1.817 1.00 73.44 191 ILE A O 1
ATOM 1543 N N . ASN A 1 192 ? -7.785 -35.768 2.162 1.00 65.12 192 ASN A N 1
ATOM 1544 C CA . ASN A 1 192 ? -7.178 -35.366 0.889 1.00 65.12 192 ASN A CA 1
ATOM 1545 C C . ASN A 1 192 ? -5.710 -35.822 0.790 1.00 65.12 192 ASN A C 1
ATOM 1547 O O . ASN A 1 192 ? -5.335 -36.454 -0.195 1.00 65.12 192 ASN A O 1
ATOM 1551 N N . LYS A 1 193 ? -4.912 -35.643 1.854 1.00 62.22 193 LYS A N 1
ATOM 1552 C CA . LYS A 1 193 ? -3.529 -36.163 1.925 1.00 62.22 193 LYS A CA 1
ATOM 1553 C C . LYS A 1 193 ? -3.451 -37.699 1.948 1.00 62.22 193 LYS A C 1
ATOM 1555 O O . LYS A 1 193 ? -2.466 -38.268 1.491 1.00 62.22 193 LYS A O 1
ATOM 1560 N N . GLY A 1 194 ? -4.474 -38.375 2.474 1.00 55.62 194 GLY A N 1
ATOM 1561 C CA . GLY A 1 194 ? -4.592 -39.835 2.452 1.00 55.62 194 GLY A CA 1
ATOM 1562 C C . GLY A 1 194 ? -4.972 -40.390 1.076 1.00 55.62 194 GLY A C 1
ATOM 1563 O O . GLY A 1 194 ? -4.495 -41.456 0.701 1.00 55.62 194 GLY A O 1
ATOM 1564 N N . SER A 1 195 ? -5.768 -39.661 0.289 1.00 52.16 195 SER A N 1
ATOM 1565 C CA . SER A 1 195 ? -6.156 -40.073 -1.069 1.00 52.16 195 SER A CA 1
ATOM 1566 C C . SER A 1 195 ? -4.990 -40.038 -2.067 1.00 52.16 195 SER A C 1
ATOM 1568 O O . SER A 1 195 ? -4.910 -40.903 -2.941 1.00 52.16 195 SER A O 1
ATOM 1570 N N . ASP A 1 196 ? -4.024 -39.136 -1.866 1.00 47.69 196 ASP A N 1
ATOM 1571 C CA . ASP A 1 196 ? -2.757 -39.133 -2.607 1.00 47.69 196 ASP A CA 1
ATOM 1572 C C . ASP A 1 196 ? -1.808 -40.258 -2.149 1.00 47.69 196 ASP A C 1
ATOM 1574 O O . ASP A 1 196 ? -1.021 -40.771 -2.945 1.00 47.69 196 ASP A O 1
ATOM 1578 N N . ALA A 1 197 ? -1.922 -40.716 -0.896 1.00 49.38 197 ALA A N 1
ATOM 1579 C CA . ALA A 1 197 ? -1.140 -41.838 -0.368 1.00 49.38 197 ALA A CA 1
ATOM 1580 C C . ALA A 1 197 ? -1.678 -43.222 -0.798 1.00 49.38 197 ALA A C 1
ATOM 1582 O O . ALA A 1 197 ? -0.905 -44.174 -0.903 1.00 49.38 197 ALA A O 1
ATOM 1583 N N . VAL A 1 198 ? -2.973 -43.357 -1.118 1.00 48.25 198 VAL A N 1
ATOM 1584 C CA . VAL A 1 198 ? -3.568 -44.638 -1.567 1.00 48.25 198 VAL A CA 1
ATOM 1585 C C . VAL A 1 198 ? -3.134 -45.032 -2.990 1.00 48.25 198 VAL A C 1
ATOM 1587 O O . VAL A 1 198 ? -3.232 -46.201 -3.356 1.00 48.25 198 VAL A O 1
ATOM 1590 N N . LYS A 1 199 ? -2.539 -44.125 -3.778 1.00 46.34 199 LYS A N 1
ATOM 1591 C CA . LYS A 1 199 ? -1.881 -44.498 -5.046 1.00 46.34 199 LYS A CA 1
ATOM 1592 C C . LYS A 1 199 ? -0.502 -45.140 -4.869 1.00 46.34 199 LYS A C 1
ATOM 1594 O O . LYS A 1 199 ? 0.084 -45.550 -5.865 1.00 46.34 199 LYS A O 1
ATOM 1599 N N . ASN A 1 200 ? 0.020 -45.246 -3.644 1.00 44.47 200 ASN A N 1
ATOM 1600 C CA . ASN A 1 200 ? 1.406 -45.660 -3.433 1.00 44.47 200 ASN A CA 1
ATOM 1601 C C . ASN A 1 200 ? 1.602 -46.668 -2.291 1.00 44.47 200 ASN A C 1
ATOM 1603 O O . ASN A 1 200 ? 2.560 -46.567 -1.534 1.00 44.47 200 ASN A O 1
ATOM 1607 N N . LEU A 1 201 ? 0.717 -47.663 -2.173 1.00 40.88 201 LEU A N 1
ATOM 1608 C CA . LEU A 1 201 ? 0.995 -48.877 -1.395 1.00 40.88 201 LEU A CA 1
ATOM 1609 C C . LEU A 1 201 ? 0.469 -50.131 -2.107 1.00 40.88 201 LEU A C 1
ATOM 1611 O O . LEU A 1 201 ? -0.529 -50.732 -1.714 1.00 40.88 201 LEU A O 1
ATOM 1615 N N . GLN A 1 202 ? 1.210 -50.572 -3.123 1.00 38.06 202 GLN A N 1
ATOM 1616 C CA . GLN A 1 202 ? 1.367 -51.996 -3.399 1.00 38.06 202 GLN A CA 1
ATOM 1617 C C . GLN A 1 202 ? 2.744 -52.409 -2.875 1.00 38.06 202 GLN A C 1
ATOM 1619 O O . GLN A 1 202 ? 3.751 -52.101 -3.503 1.00 38.06 202 GLN A O 1
ATOM 1624 N N . ASN A 1 203 ? 2.745 -52.997 -1.670 1.00 35.19 203 ASN A N 1
ATOM 1625 C CA . ASN A 1 203 ? 3.692 -53.965 -1.081 1.00 35.19 203 ASN A CA 1
ATOM 1626 C C . ASN A 1 203 ? 3.650 -53.824 0.456 1.00 35.19 203 ASN A C 1
ATOM 1628 O O . ASN A 1 203 ? 4.178 -52.869 1.017 1.00 35.19 203 ASN A O 1
ATOM 1632 N N . GLY A 1 204 ? 2.958 -54.746 1.138 1.00 29.22 204 GLY A N 1
ATOM 1633 C CA . GLY A 1 204 ? 2.907 -54.821 2.611 1.00 29.22 204 GLY A CA 1
ATOM 1634 C C . GLY A 1 204 ? 4.066 -55.637 3.212 1.00 29.22 204 GLY A C 1
ATOM 1635 O O . GLY A 1 204 ? 5.017 -55.938 2.496 1.00 29.22 204 GLY A O 1
ATOM 1636 N N . PRO A 1 205 ? 3.938 -56.163 4.448 1.00 50.16 205 PRO A N 1
ATOM 1637 C CA . PRO A 1 205 ? 3.322 -55.569 5.640 1.00 50.16 205 PRO A CA 1
ATOM 1638 C C . PRO A 1 205 ? 4.206 -55.704 6.916 1.00 50.16 205 PRO A C 1
ATOM 1640 O O . PRO A 1 205 ? 5.177 -56.453 6.941 1.00 50.16 205 PRO A O 1
ATOM 1643 N N . SER A 1 206 ? 3.781 -55.023 7.997 1.00 35.50 206 SER A N 1
ATOM 1644 C CA . SER A 1 206 ? 3.611 -55.548 9.380 1.00 35.50 206 SER A CA 1
ATOM 1645 C C . SER A 1 206 ? 4.266 -54.786 10.556 1.00 35.50 206 SER A C 1
ATOM 1647 O O . SER A 1 206 ? 5.479 -54.791 10.703 1.00 35.50 206 SER A O 1
ATOM 1649 N N . LYS A 1 207 ? 3.366 -54.372 11.485 1.00 33.66 207 LYS A N 1
ATOM 1650 C CA . LYS A 1 207 ? 3.459 -54.257 12.973 1.00 33.66 207 LYS A CA 1
ATOM 1651 C C . LYS A 1 207 ? 4.343 -53.136 13.570 1.00 33.66 207 LYS A C 1
ATOM 1653 O O . LYS A 1 207 ? 5.439 -52.922 13.096 1.00 33.66 207 LYS A O 1
ATOM 1658 N N . SER A 1 208 ? 3.972 -52.407 14.638 1.00 32.75 208 SER A N 1
ATOM 1659 C CA . SER A 1 208 ? 2.917 -52.542 15.671 1.00 32.75 208 SER A CA 1
ATOM 1660 C C . SER A 1 208 ? 2.788 -51.252 16.537 1.00 32.75 208 SER A C 1
ATOM 1662 O O . SER A 1 208 ? 3.812 -50.622 16.758 1.00 32.75 208 SER A O 1
ATOM 1664 N N . THR A 1 209 ? 1.563 -50.925 17.012 1.00 30.55 209 THR A N 1
ATOM 1665 C CA . THR A 1 209 ? 1.114 -50.341 18.334 1.00 30.55 209 THR A CA 1
ATOM 1666 C C . THR A 1 209 ? 2.105 -49.537 19.209 1.00 30.55 209 THR A C 1
ATOM 1668 O O . THR A 1 209 ? 3.217 -50.004 19.392 1.00 30.55 209 THR A O 1
ATOM 1671 N N . HIS A 1 210 ? 1.809 -48.446 19.941 1.00 34.78 210 HIS A N 1
ATOM 1672 C CA . HIS A 1 210 ? 0.613 -47.718 20.447 1.00 34.78 210 HIS A CA 1
ATOM 1673 C C . HIS A 1 210 ? 1.104 -46.307 20.976 1.00 34.78 210 HIS A C 1
ATOM 1675 O O . HIS A 1 210 ? 2.238 -45.976 20.641 1.00 34.78 210 HIS A O 1
ATOM 1681 N N . PRO A 1 211 ? 0.341 -45.432 21.693 1.00 48.97 211 PRO A N 1
ATOM 1682 C CA . PRO A 1 211 ? 0.287 -43.970 21.465 1.00 48.97 211 PRO A CA 1
ATOM 1683 C C . PRO A 1 211 ? 0.803 -43.092 22.650 1.00 48.97 211 PRO A C 1
ATOM 1685 O O . PRO A 1 211 ? 1.411 -43.635 23.561 1.00 48.97 211 PRO A O 1
ATOM 1688 N N . GLU A 1 212 ? 0.462 -41.783 22.638 1.00 29.59 212 GLU A N 1
ATOM 1689 C CA . GLU A 1 212 ? 0.698 -40.705 23.652 1.00 29.59 212 GLU A CA 1
ATOM 1690 C C . GLU A 1 212 ? 2.033 -39.943 23.494 1.00 29.59 212 GLU A C 1
ATOM 1692 O O . GLU A 1 212 ? 3.018 -40.522 23.063 1.00 29.59 212 GLU A O 1
ATOM 1697 N N . GLU A 1 213 ? 2.208 -38.643 23.761 1.00 28.42 213 GLU A N 1
ATOM 1698 C CA . GLU A 1 213 ? 1.390 -37.493 24.178 1.00 28.42 213 GLU A CA 1
ATOM 1699 C C . GLU A 1 213 ? 2.243 -36.213 23.935 1.00 28.42 213 GLU A C 1
ATOM 1701 O O . GLU A 1 213 ? 3.462 -36.294 23.832 1.00 28.42 213 GLU A O 1
ATOM 1706 N N . ASN A 1 214 ? 1.587 -35.046 23.878 1.00 27.64 214 ASN A N 1
ATOM 1707 C CA . ASN A 1 214 ? 2.047 -33.691 24.255 1.00 27.64 214 ASN A CA 1
ATOM 1708 C C . ASN A 1 214 ? 3.442 -33.116 23.881 1.00 27.64 214 ASN A C 1
ATOM 1710 O O . ASN A 1 214 ? 4.469 -33.511 24.411 1.00 27.64 214 ASN A O 1
ATOM 1714 N N . GLY A 1 215 ? 3.400 -31.950 23.213 1.00 27.36 215 GLY A N 1
ATOM 1715 C CA . GLY A 1 215 ? 3.814 -30.687 23.854 1.00 27.36 215 GLY A CA 1
ATOM 1716 C C . GLY A 1 215 ? 5.233 -30.130 23.634 1.00 27.36 215 GLY A C 1
ATOM 1717 O O . GLY A 1 215 ? 6.221 -30.721 24.047 1.00 27.36 215 GLY A O 1
ATOM 1718 N N . THR A 1 216 ? 5.249 -28.865 23.190 1.00 29.12 216 THR A N 1
ATOM 1719 C CA . THR A 1 216 ? 6.165 -27.784 23.634 1.00 29.12 216 THR A CA 1
ATOM 1720 C C . THR A 1 216 ? 7.427 -27.482 22.797 1.00 29.12 216 THR A C 1
ATOM 1722 O O . THR A 1 216 ? 7.922 -28.294 22.028 1.00 29.12 216 THR A O 1
ATOM 1725 N N . SER A 1 217 ? 7.808 -26.205 22.906 1.00 30.89 217 SER A N 1
ATOM 1726 C CA . SER A 1 217 ? 8.755 -25.339 22.193 1.00 30.89 217 SER A CA 1
ATOM 1727 C C . SER A 1 217 ? 10.154 -25.893 21.907 1.00 30.89 217 SER A C 1
ATOM 1729 O O . SER A 1 217 ? 10.666 -26.713 22.652 1.00 30.89 217 SER A O 1
ATOM 1731 N N . ASP A 1 218 ? 10.816 -25.399 20.852 1.00 28.06 218 ASP A N 1
ATOM 1732 C CA . ASP A 1 218 ? 11.759 -24.268 20.944 1.00 28.06 218 ASP A CA 1
ATOM 1733 C C . ASP A 1 218 ? 12.518 -24.015 19.619 1.00 28.06 218 ASP A C 1
ATOM 1735 O O . ASP A 1 218 ? 12.854 -24.931 18.871 1.00 28.06 218 ASP A O 1
ATOM 1739 N N . LYS A 1 219 ? 12.750 -22.729 19.325 1.00 31.59 219 LYS A N 1
ATOM 1740 C CA . LYS A 1 219 ? 13.863 -22.214 18.491 1.00 31.59 219 LYS A CA 1
ATOM 1741 C C . LYS A 1 219 ? 15.164 -22.286 19.330 1.00 31.59 219 LYS A C 1
ATOM 1743 O O . LYS A 1 219 ? 15.035 -22.510 20.528 1.00 31.59 219 LYS A O 1
ATOM 1748 N N . PRO A 1 220 ? 16.376 -21.943 18.840 1.00 45.41 220 PRO A N 1
ATOM 1749 C CA . PRO A 1 220 ? 16.825 -21.535 17.497 1.00 45.41 220 PRO A CA 1
ATOM 1750 C C . PRO A 1 220 ? 18.049 -22.358 17.017 1.00 45.41 220 PRO A C 1
ATOM 1752 O O . PRO A 1 220 ? 18.614 -23.112 17.796 1.00 45.41 220 PRO A O 1
ATOM 1755 N N . ASP A 1 221 ? 18.504 -22.184 15.770 1.00 29.42 221 ASP A N 1
ATOM 1756 C CA . ASP A 1 221 ? 19.936 -21.911 15.555 1.00 29.42 221 ASP A CA 1
ATOM 1757 C C . ASP A 1 221 ? 20.262 -21.400 14.148 1.00 29.42 221 ASP A C 1
ATOM 1759 O O . ASP A 1 221 ? 19.620 -21.747 13.152 1.00 29.42 221 ASP A O 1
ATOM 1763 N N . GLU A 1 222 ? 21.268 -20.535 14.130 1.00 32.84 222 GLU A N 1
ATOM 1764 C CA . GLU A 1 222 ? 21.920 -19.902 12.989 1.00 32.84 222 GLU A CA 1
ATOM 1765 C C . GLU A 1 222 ? 22.879 -20.873 12.277 1.00 32.84 222 GLU A C 1
ATOM 1767 O O . GLU A 1 222 ? 23.528 -21.704 12.907 1.00 32.84 222 GLU A O 1
ATOM 1772 N N . SER A 1 223 ? 23.040 -20.736 10.959 1.00 32.53 223 SER A N 1
ATOM 1773 C CA . SER A 1 223 ? 24.363 -20.597 10.320 1.00 32.53 223 SER A CA 1
ATOM 1774 C C . SER A 1 223 ? 24.258 -20.467 8.798 1.00 32.53 223 SER A C 1
ATOM 1776 O O . SER A 1 223 ? 23.374 -21.001 8.132 1.00 32.53 223 SER A O 1
ATOM 1778 N N . GLU A 1 224 ? 25.183 -19.658 8.301 1.00 29.64 224 GLU A N 1
ATOM 1779 C CA . GLU A 1 224 ? 25.395 -19.153 6.952 1.00 29.64 224 GLU A CA 1
ATOM 1780 C C . GLU A 1 224 ? 25.807 -20.235 5.935 1.00 29.64 224 GLU A C 1
ATOM 1782 O O . GLU A 1 224 ? 26.493 -21.191 6.286 1.00 29.64 224 GLU A O 1
ATOM 1787 N N . ALA A 1 225 ? 25.491 -20.021 4.649 1.00 32.09 225 ALA A N 1
ATOM 1788 C CA . ALA A 1 225 ? 26.473 -19.660 3.607 1.00 32.09 225 ALA A CA 1
ATOM 1789 C C . ALA A 1 225 ? 26.103 -20.145 2.182 1.00 32.09 225 ALA A C 1
ATOM 1791 O O . ALA A 1 225 ? 25.662 -21.268 1.966 1.00 32.09 225 ALA A O 1
ATOM 1792 N N . GLU A 1 226 ? 26.408 -19.253 1.230 1.00 29.95 226 GLU A N 1
ATOM 1793 C CA . GLU A 1 226 ? 26.683 -19.433 -0.210 1.00 29.95 226 GLU A CA 1
ATOM 1794 C C . GLU A 1 226 ? 25.546 -19.564 -1.258 1.00 29.95 226 GLU A C 1
ATOM 1796 O O . GLU A 1 226 ? 24.728 -20.478 -1.292 1.00 29.95 226 GLU A O 1
ATOM 1801 N N . ALA A 1 227 ? 25.577 -18.602 -2.191 1.00 33.44 227 ALA A N 1
ATOM 1802 C CA . ALA A 1 227 ? 24.848 -18.504 -3.463 1.00 33.44 227 ALA A CA 1
ATOM 1803 C C . ALA A 1 227 ? 25.721 -19.056 -4.628 1.00 33.44 227 ALA A C 1
ATOM 1805 O O . ALA A 1 227 ? 26.815 -19.544 -4.352 1.00 33.44 227 ALA A O 1
ATOM 1806 N N . PRO A 1 228 ? 25.412 -18.870 -5.937 1.00 43.78 228 PRO A N 1
ATOM 1807 C CA . PRO A 1 228 ? 24.144 -18.605 -6.632 1.00 43.78 228 PRO A CA 1
ATOM 1808 C C . PRO A 1 228 ? 23.898 -19.571 -7.828 1.00 43.78 228 PRO A C 1
ATOM 1810 O O . PRO A 1 228 ? 24.831 -20.039 -8.476 1.00 43.78 228 PRO A O 1
ATOM 1813 N N . SER A 1 229 ? 22.644 -19.779 -8.254 1.00 32.91 229 SER A N 1
ATOM 1814 C CA . SER A 1 229 ? 22.373 -20.190 -9.648 1.00 32.91 229 SER A CA 1
ATOM 1815 C C . SER A 1 229 ? 21.088 -19.566 -10.213 1.00 32.91 229 SER A C 1
ATOM 1817 O O . SER A 1 229 ? 19.991 -19.813 -9.731 1.00 32.91 229 SER A O 1
ATOM 1819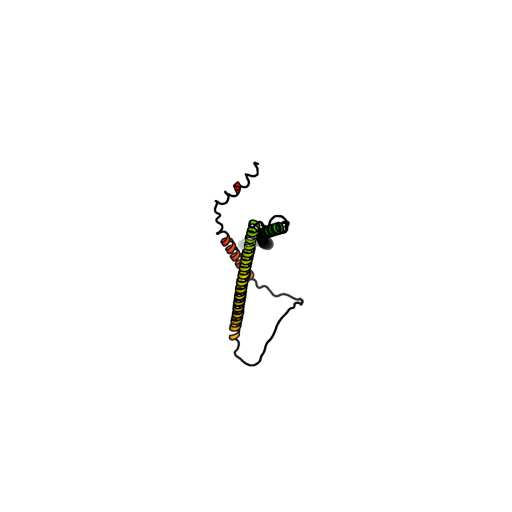 N N . THR A 1 230 ? 21.323 -18.677 -11.185 1.00 38.56 230 THR A N 1
ATOM 1820 C CA . THR A 1 230 ? 20.561 -18.267 -12.388 1.00 38.56 230 THR A CA 1
ATOM 1821 C C . THR A 1 230 ? 19.022 -18.093 -12.390 1.00 38.56 230 THR A C 1
ATOM 1823 O O . THR A 1 230 ? 18.270 -18.794 -11.721 1.00 38.56 230 THR A O 1
ATOM 1826 N N . PRO A 1 231 ? 18.507 -17.127 -13.188 1.00 36.47 231 PRO A N 1
ATOM 1827 C CA . PRO A 1 231 ? 17.190 -16.537 -12.976 1.00 36.47 231 PRO A CA 1
ATOM 1828 C C . PRO A 1 231 ? 16.078 -17.245 -13.766 1.00 36.47 231 PRO A C 1
ATOM 1830 O O . PRO A 1 231 ? 16.111 -17.298 -14.994 1.00 36.47 231 PRO A O 1
ATOM 1833 N N . LYS A 1 232 ? 15.030 -17.692 -13.064 1.00 36.25 232 LYS A N 1
ATOM 1834 C CA . LYS A 1 232 ? 13.703 -17.922 -13.655 1.00 36.25 232 LYS A CA 1
ATOM 1835 C C . LYS A 1 232 ? 12.952 -16.590 -13.684 1.00 36.25 232 LYS A C 1
ATOM 1837 O O . LYS A 1 232 ? 12.343 -16.192 -12.696 1.00 36.25 232 LYS A O 1
ATOM 1842 N N . LYS A 1 233 ? 13.058 -15.877 -14.804 1.00 44.12 233 LYS A N 1
ATOM 1843 C CA . LYS A 1 233 ? 12.100 -14.833 -15.184 1.00 44.12 233 LYS A CA 1
ATOM 1844 C C . LYS A 1 233 ? 10.814 -15.537 -15.635 1.00 44.12 233 LYS A C 1
ATOM 1846 O O . LYS A 1 233 ? 10.922 -16.593 -16.247 1.00 44.12 233 LYS A O 1
ATOM 1851 N N . ASP A 1 234 ? 9.664 -14.984 -15.246 1.00 45.28 234 ASP A N 1
ATOM 1852 C CA . ASP A 1 234 ? 8.329 -15.110 -15.879 1.00 45.28 234 ASP A CA 1
ATOM 1853 C C . ASP A 1 234 ? 7.159 -15.379 -14.910 1.00 45.28 234 ASP A C 1
ATOM 1855 O O . ASP A 1 234 ? 6.013 -15.202 -15.296 1.00 45.28 234 ASP A O 1
ATOM 1859 N N . THR A 1 235 ? 7.376 -15.665 -13.620 1.00 48.91 235 THR A N 1
ATOM 1860 C CA . THR A 1 235 ? 6.255 -15.824 -12.656 1.00 48.91 235 THR A CA 1
ATOM 1861 C C . THR A 1 235 ? 5.887 -14.553 -11.878 1.00 48.91 235 THR A C 1
ATOM 1863 O O . THR A 1 235 ? 4.792 -14.456 -11.320 1.00 48.91 235 THR A O 1
ATOM 1866 N N . SER A 1 236 ? 6.765 -13.547 -11.831 1.00 56.62 236 SER A N 1
ATOM 1867 C CA . SER A 1 236 ? 6.513 -12.320 -11.061 1.00 56.62 236 SER A CA 1
ATOM 1868 C C . SER A 1 236 ? 5.585 -11.333 -11.773 1.00 56.62 236 SER A C 1
ATOM 1870 O O . SER A 1 236 ? 4.836 -10.627 -11.106 1.00 56.62 236 SER A O 1
ATOM 1872 N N . GLU A 1 237 ? 5.600 -11.283 -13.106 1.00 53.47 237 GLU A N 1
ATOM 1873 C CA . GLU A 1 237 ? 4.805 -10.308 -13.868 1.00 53.47 237 GLU A CA 1
ATOM 1874 C C . GLU A 1 237 ? 3.315 -10.675 -13.904 1.00 53.47 237 GLU A C 1
ATOM 1876 O O . GLU A 1 237 ? 2.477 -9.809 -13.658 1.00 53.47 237 GLU A O 1
ATOM 1881 N N . GLU A 1 238 ? 2.970 -11.957 -14.073 1.00 54.56 238 GLU A N 1
ATOM 1882 C CA . GLU A 1 238 ? 1.577 -12.426 -13.966 1.00 54.56 238 GLU A CA 1
ATOM 1883 C C . GLU A 1 238 ? 1.004 -12.223 -12.559 1.00 54.56 238 GLU A C 1
ATOM 1885 O O . GLU A 1 238 ? -0.149 -11.819 -12.404 1.00 54.56 238 GLU A O 1
ATOM 1890 N N . THR A 1 239 ? 1.821 -12.429 -11.522 1.00 65.62 239 THR A N 1
ATOM 1891 C CA . THR A 1 239 ? 1.392 -12.219 -10.134 1.00 65.62 239 THR A CA 1
ATOM 1892 C C . THR A 1 239 ? 1.080 -10.741 -9.881 1.00 65.62 239 THR A C 1
ATOM 1894 O O . THR A 1 239 ? 0.034 -10.427 -9.312 1.00 65.62 239 THR A O 1
ATOM 1897 N N . ILE A 1 240 ? 1.924 -9.827 -10.374 1.00 64.81 240 ILE A N 1
ATOM 1898 C CA . ILE A 1 240 ? 1.729 -8.374 -10.242 1.00 64.81 240 ILE A CA 1
ATOM 1899 C C . ILE A 1 240 ? 0.502 -7.904 -11.037 1.00 64.81 240 ILE A C 1
ATOM 1901 O O . ILE A 1 240 ? -0.312 -7.150 -10.507 1.00 64.81 240 ILE A O 1
ATOM 1905 N N . LEU A 1 241 ? 0.304 -8.392 -12.264 1.00 63.88 241 LEU A N 1
ATOM 1906 C CA . LEU A 1 241 ? -0.875 -8.053 -13.070 1.00 63.88 241 LEU A CA 1
ATOM 1907 C C . LEU A 1 241 ? -2.179 -8.592 -12.454 1.00 63.88 241 LEU A C 1
ATOM 1909 O O . LEU A 1 241 ? -3.213 -7.924 -12.521 1.00 63.88 241 LEU A O 1
ATOM 1913 N N . SER A 1 242 ? -2.137 -9.753 -11.788 1.00 65.50 242 SER A N 1
ATOM 1914 C CA . SER A 1 242 ? -3.287 -10.303 -11.052 1.00 65.50 242 SER A CA 1
ATOM 1915 C C . SER A 1 242 ? -3.636 -9.511 -9.781 1.00 65.50 242 SER A C 1
ATOM 1917 O O . SER A 1 242 ? -4.797 -9.465 -9.376 1.00 65.50 242 SER A O 1
ATOM 1919 N N . LEU A 1 243 ? -2.640 -8.870 -9.158 1.00 60.81 243 LEU A N 1
ATOM 1920 C CA . LEU A 1 243 ? -2.818 -8.011 -7.985 1.00 60.81 243 LEU A CA 1
ATOM 1921 C C . LEU A 1 243 ? -3.419 -6.658 -8.382 1.00 60.81 243 LEU A C 1
ATOM 1923 O O . LEU A 1 243 ? -4.387 -6.230 -7.762 1.00 60.81 243 LEU A O 1
ATOM 1927 N N . ILE A 1 244 ? -2.925 -6.051 -9.467 1.00 64.75 244 ILE A N 1
ATOM 1928 C CA . ILE A 1 244 ? -3.452 -4.785 -10.007 1.00 64.75 244 ILE A CA 1
ATOM 1929 C C . ILE A 1 244 ? -4.920 -4.947 -10.433 1.00 64.75 244 ILE A C 1
ATOM 1931 O O . ILE A 1 244 ? -5.777 -4.157 -10.046 1.00 64.75 244 ILE A O 1
ATOM 1935 N N . THR A 1 245 ? -5.242 -6.025 -11.155 1.00 61.72 245 THR A N 1
ATOM 1936 C CA . THR A 1 245 ? -6.615 -6.272 -11.639 1.00 61.72 245 THR A CA 1
ATOM 1937 C C . THR A 1 245 ? -7.616 -6.573 -10.521 1.00 61.72 245 THR A C 1
ATOM 1939 O O . THR A 1 245 ? -8.796 -6.247 -10.660 1.00 61.72 245 THR A O 1
ATOM 1942 N N . LYS A 1 246 ? -7.173 -7.149 -9.394 1.00 64.25 246 LYS A N 1
ATOM 1943 C CA . LYS A 1 246 ? -8.014 -7.311 -8.196 1.00 64.25 246 LYS A CA 1
ATOM 1944 C C . LYS A 1 246 ? -8.260 -5.986 -7.474 1.00 64.25 246 LYS A C 1
ATOM 1946 O O . LYS A 1 246 ? -9.395 -5.730 -7.077 1.00 64.25 246 LYS A O 1
ATOM 1951 N N . GLN A 1 247 ? -7.243 -5.131 -7.364 1.00 54.03 247 GLN A N 1
ATOM 1952 C CA . GLN A 1 247 ? -7.357 -3.824 -6.707 1.00 54.03 247 GLN A CA 1
ATOM 1953 C C . GLN A 1 247 ? -8.312 -2.878 -7.459 1.00 54.03 247 GLN A C 1
ATOM 1955 O O . GLN A 1 247 ? -9.129 -2.200 -6.835 1.00 54.03 247 GLN A O 1
ATOM 1960 N N . ASP A 1 248 ? -8.303 -2.909 -8.796 1.00 52.06 248 ASP A N 1
ATOM 1961 C CA . ASP A 1 248 ? -9.218 -2.111 -9.627 1.00 52.06 248 ASP A CA 1
ATOM 1962 C C . ASP A 1 248 ? -10.690 -2.563 -9.527 1.00 52.06 248 ASP A C 1
ATOM 1964 O O . ASP A 1 248 ? -11.609 -1.754 -9.695 1.00 52.06 248 ASP A O 1
ATOM 1968 N N . TYR A 1 249 ? -10.949 -3.842 -9.228 1.00 53.31 249 TYR A N 1
ATOM 1969 C CA . TYR A 1 249 ? -12.311 -4.360 -9.047 1.00 53.31 249 TYR A CA 1
ATOM 1970 C C . TYR A 1 249 ? -12.913 -3.954 -7.693 1.00 53.31 249 TYR A C 1
ATOM 1972 O O . TYR A 1 249 ? -14.100 -3.626 -7.615 1.00 53.31 249 TYR A O 1
ATOM 1980 N N . GLU A 1 250 ? -12.100 -3.919 -6.636 1.00 59.34 250 GLU A N 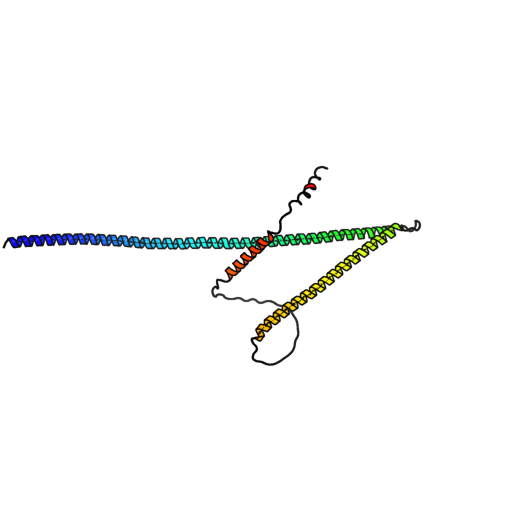1
ATOM 1981 C CA . GLU A 1 250 ? -12.533 -3.516 -5.292 1.00 59.34 250 GLU A CA 1
ATOM 1982 C C . GLU A 1 250 ? -12.781 -2.001 -5.205 1.00 59.34 250 GLU A C 1
ATOM 1984 O O . GLU A 1 250 ? -13.795 -1.570 -4.649 1.00 59.34 250 GLU A O 1
ATOM 1989 N N . MET A 1 251 ? -11.942 -1.189 -5.858 1.00 53.22 251 MET A N 1
ATOM 1990 C CA . MET A 1 251 ? -12.110 0.270 -5.911 1.00 53.22 251 MET A CA 1
ATOM 1991 C C . MET A 1 251 ? -13.369 0.703 -6.684 1.00 53.22 251 MET A C 1
ATOM 1993 O O . MET A 1 251 ? -14.028 1.667 -6.299 1.00 53.22 251 MET A O 1
ATOM 1997 N N . ASN A 1 252 ? -13.766 -0.028 -7.732 1.00 50.91 252 ASN A N 1
ATOM 1998 C CA . ASN A 1 252 ? -14.960 0.297 -8.528 1.00 50.91 252 ASN A CA 1
ATOM 1999 C C . ASN A 1 252 ? -16.275 -0.267 -7.951 1.00 50.91 252 ASN A C 1
ATOM 2001 O O . ASN A 1 252 ? -17.355 0.227 -8.285 1.00 50.91 252 ASN A O 1
ATOM 2005 N N . GLY A 1 253 ? -16.207 -1.278 -7.077 1.00 44.19 253 GLY A N 1
ATOM 2006 C CA . GLY A 1 253 ? -17.377 -1.854 -6.404 1.00 44.19 253 GLY A CA 1
ATOM 2007 C C . GLY A 1 253 ? -17.889 -1.021 -5.224 1.00 44.19 253 GLY A C 1
ATOM 2008 O O . GLY A 1 253 ? -19.095 -0.976 -4.981 1.00 44.19 253 GLY A O 1
ATOM 2009 N N . VAL A 1 254 ? -16.995 -0.321 -4.517 1.00 47.56 254 VAL A N 1
ATOM 2010 C CA . VAL A 1 254 ? -17.342 0.473 -3.321 1.00 47.56 254 VAL A CA 1
ATOM 2011 C C . VAL A 1 254 ? -17.886 1.863 -3.682 1.00 47.56 254 VAL A C 1
ATOM 2013 O O . VAL A 1 254 ? -18.741 2.394 -2.975 1.00 47.56 254 VAL A O 1
ATOM 2016 N N . VAL A 1 255 ? -17.488 2.432 -4.825 1.00 42.88 255 VAL A N 1
ATOM 2017 C CA . VAL A 1 255 ? -17.903 3.790 -5.234 1.00 42.88 255 VAL A CA 1
ATOM 2018 C C . VAL A 1 255 ? -19.361 3.859 -5.729 1.00 42.88 255 VAL A C 1
ATOM 2020 O O . VAL A 1 255 ? -19.952 4.933 -5.741 1.00 42.88 255 VAL A O 1
ATOM 2023 N N . LYS A 1 256 ? -20.013 2.733 -6.056 1.00 43.34 256 LYS A N 1
ATOM 2024 C CA . LYS A 1 256 ? -21.404 2.720 -6.568 1.00 43.34 256 LYS A CA 1
ATOM 2025 C C . LYS A 1 256 ? -22.519 2.589 -5.514 1.00 43.34 256 LYS A C 1
ATOM 2027 O O . LYS A 1 256 ? -23.667 2.406 -5.900 1.00 43.34 256 LYS A O 1
ATOM 2032 N N . LYS A 1 257 ? -22.232 2.671 -4.205 1.00 44.66 257 LYS A N 1
ATOM 2033 C CA . LYS A 1 257 ? -23.260 2.516 -3.143 1.00 44.66 257 LYS A CA 1
ATOM 2034 C C . LYS A 1 257 ? -23.434 3.691 -2.169 1.00 44.66 257 LYS A C 1
ATOM 2036 O O . LYS A 1 257 ? -24.137 3.537 -1.178 1.00 44.66 257 LYS A O 1
ATOM 2041 N N . LYS A 1 258 ? -22.870 4.867 -2.452 1.00 43.88 258 LYS A N 1
ATOM 2042 C CA . LYS A 1 258 ? -23.213 6.113 -1.740 1.00 43.88 258 LYS A CA 1
ATOM 2043 C C . LYS A 1 258 ? -23.792 7.135 -2.721 1.00 43.88 258 LYS A C 1
ATOM 2045 O O . LYS A 1 258 ? -23.132 8.100 -3.084 1.00 43.88 258 LYS A O 1
ATOM 2050 N N . GLU A 1 259 ? -25.018 6.882 -3.174 1.00 42.16 259 GLU A N 1
ATOM 2051 C CA . GLU A 1 259 ? -25.928 7.967 -3.554 1.00 42.16 259 GLU A CA 1
ATOM 2052 C C . GLU A 1 259 ? -26.376 8.620 -2.241 1.00 42.16 259 GLU A C 1
ATOM 2054 O O . GLU A 1 259 ? -26.919 7.956 -1.362 1.00 42.16 259 GLU A O 1
ATOM 2059 N N . ILE A 1 260 ? -25.999 9.883 -2.071 1.00 43.44 260 ILE A N 1
ATOM 2060 C CA . ILE A 1 260 ? -26.283 10.715 -0.903 1.00 43.44 260 ILE A CA 1
ATOM 2061 C C . ILE A 1 260 ? -27.617 11.413 -1.183 1.00 43.44 260 ILE A C 1
ATOM 2063 O O . ILE A 1 260 ? -27.716 12.150 -2.166 1.00 43.44 260 ILE A O 1
ATOM 2067 N N . ASP A 1 261 ? -28.628 11.162 -0.348 1.00 47.50 261 ASP A N 1
ATOM 2068 C CA . ASP A 1 261 ? -29.892 11.906 -0.352 1.00 47.50 261 ASP A CA 1
ATOM 2069 C C . ASP A 1 261 ? -29.633 13.369 0.070 1.00 47.50 261 ASP A C 1
ATOM 2071 O O . ASP A 1 261 ? -28.993 13.600 1.097 1.00 47.50 261 ASP A O 1
ATOM 2075 N N . PRO A 1 262 ? -30.116 14.377 -0.679 1.00 47.28 262 PRO A N 1
ATOM 2076 C CA . PRO A 1 262 ? -29.800 15.786 -0.426 1.00 47.28 262 PRO A CA 1
ATOM 2077 C C . PRO A 1 262 ? -30.628 16.462 0.689 1.00 47.28 262 PRO A C 1
ATOM 2079 O O . PRO A 1 262 ? -30.590 17.685 0.792 1.00 47.28 262 PRO A O 1
ATOM 2082 N N . ASP A 1 263 ? -31.365 15.717 1.524 1.00 46.16 263 ASP A N 1
ATOM 2083 C CA . ASP A 1 263 ? -32.354 16.291 2.462 1.00 46.16 263 ASP A CA 1
ATOM 2084 C C . ASP A 1 263 ? -31.948 16.292 3.957 1.00 46.16 263 ASP A C 1
ATOM 2086 O O . ASP A 1 263 ? -32.685 16.825 4.787 1.00 46.16 263 ASP A O 1
ATOM 2090 N N . GLU A 1 264 ? -30.773 15.769 4.338 1.00 46.75 264 GLU A N 1
ATOM 2091 C CA . GLU A 1 264 ? -30.344 15.739 5.757 1.00 46.75 264 GLU A CA 1
ATOM 2092 C C . GLU A 1 264 ? -29.562 16.985 6.231 1.00 46.75 264 GLU A C 1
ATOM 2094 O O . GLU A 1 264 ? -29.506 17.255 7.432 1.00 46.75 264 GLU A O 1
ATOM 2099 N N . ASP A 1 265 ? -29.043 17.824 5.325 1.00 46.00 265 ASP A N 1
ATOM 2100 C CA . ASP A 1 265 ? -28.224 19.002 5.686 1.00 46.00 265 ASP A CA 1
ATOM 2101 C C . ASP A 1 265 ? -29.037 20.234 6.149 1.00 46.00 265 ASP A C 1
ATOM 2103 O O . ASP A 1 265 ? -28.483 21.216 6.659 1.00 46.00 265 ASP A O 1
ATOM 2107 N N . ALA A 1 266 ? -30.369 20.202 6.031 1.00 48.16 266 ALA A N 1
ATOM 2108 C CA . ALA A 1 266 ? -31.227 21.332 6.403 1.00 48.16 266 ALA A CA 1
ATOM 2109 C C . ALA A 1 266 ? -31.574 21.398 7.907 1.00 48.16 266 ALA A C 1
ATOM 2111 O O . ALA A 1 266 ? -32.069 22.425 8.379 1.00 48.16 266 ALA A O 1
ATOM 2112 N N . GLN A 1 267 ? -31.330 20.335 8.685 1.00 46.84 267 GLN A N 1
ATOM 2113 C CA . GLN A 1 267 ? -31.698 20.306 10.112 1.00 46.84 267 GLN A CA 1
ATOM 2114 C C . GLN A 1 267 ? -30.532 20.644 11.050 1.00 46.84 267 GLN A C 1
ATOM 2116 O O . GLN A 1 267 ? -30.752 21.211 12.122 1.00 46.84 267 GLN A O 1
ATOM 2121 N N . THR A 1 268 ? -29.289 20.408 10.634 1.00 45.31 268 THR A N 1
ATOM 2122 C CA . THR A 1 268 ? -28.094 20.614 11.474 1.00 45.31 268 THR A CA 1
ATOM 2123 C C . THR A 1 268 ? -27.602 22.065 11.491 1.00 45.31 268 THR A C 1
ATOM 2125 O O . THR A 1 268 ? -26.877 22.471 12.396 1.00 45.31 268 THR A O 1
ATOM 2128 N N . THR A 1 269 ? -28.039 22.886 10.536 1.00 46.84 269 THR A N 1
ATOM 2129 C CA . THR A 1 269 ? -27.657 24.304 10.416 1.00 46.84 269 THR A CA 1
ATOM 2130 C C . THR A 1 269 ? -28.501 25.250 11.282 1.00 46.84 269 THR A C 1
ATOM 2132 O O . THR A 1 269 ? -28.104 26.392 11.495 1.00 46.84 269 THR A O 1
ATOM 2135 N N . ASN A 1 270 ? -29.607 24.777 11.871 1.00 44.19 270 ASN A N 1
ATOM 2136 C CA . ASN A 1 270 ? -30.485 25.589 12.727 1.00 44.19 270 ASN A CA 1
ATOM 2137 C C . ASN A 1 270 ? -30.122 25.581 14.225 1.00 44.19 270 ASN A C 1
ATOM 2139 O O . ASN A 1 270 ? -30.751 26.299 15.002 1.00 44.19 270 ASN A O 1
ATOM 2143 N N . PHE A 1 271 ? -29.120 24.802 14.649 1.00 41.81 271 PHE A N 1
ATOM 2144 C CA . PHE A 1 271 ? -28.686 24.767 16.054 1.00 41.81 271 PHE A CA 1
ATOM 2145 C C . PHE A 1 271 ? -27.495 25.679 16.370 1.00 41.81 271 PHE A C 1
ATOM 2147 O O . PHE A 1 271 ? -27.287 26.000 17.534 1.00 41.81 271 PHE A O 1
ATOM 2154 N N . ILE A 1 272 ? -26.748 26.141 15.362 1.00 46.72 272 ILE A N 1
ATOM 2155 C CA . ILE A 1 272 ? -25.520 26.926 15.582 1.00 46.72 272 ILE A CA 1
ATOM 2156 C C . ILE A 1 272 ? -25.783 28.444 15.551 1.00 46.72 272 ILE A C 1
ATOM 2158 O O . ILE A 1 272 ? -25.022 29.212 16.123 1.00 46.72 272 ILE A O 1
ATOM 2162 N N . THR A 1 273 ? -26.897 28.909 14.982 1.00 46.66 273 THR A N 1
ATOM 2163 C CA . THR A 1 273 ? -27.201 30.352 14.878 1.00 46.66 273 THR A CA 1
ATOM 2164 C C . THR A 1 273 ? -28.038 30.917 16.027 1.00 46.66 273 THR A C 1
ATOM 2166 O O . THR A 1 273 ? -28.370 32.097 16.007 1.00 46.66 273 THR A O 1
ATOM 2169 N N . ARG A 1 274 ? -28.386 30.113 17.044 1.00 44.59 274 ARG A N 1
ATOM 2170 C CA . ARG A 1 274 ? -29.234 30.557 18.169 1.00 44.59 274 ARG A CA 1
ATOM 2171 C C . ARG A 1 274 ? -28.486 30.814 19.482 1.00 44.59 274 ARG A C 1
ATOM 2173 O O . ARG A 1 274 ? -29.122 31.205 20.452 1.00 44.59 274 ARG A O 1
ATOM 2180 N N . GLU A 1 275 ? -27.166 30.629 19.502 1.00 45.78 275 GLU A N 1
ATOM 2181 C CA . GLU A 1 275 ? -26.305 30.919 20.664 1.00 45.78 275 GLU A CA 1
ATOM 2182 C C . GLU A 1 275 ? -25.544 32.258 20.563 1.00 45.78 275 GLU A C 1
ATOM 2184 O O . GLU A 1 275 ? -24.872 32.637 21.514 1.00 45.78 275 GLU A O 1
ATOM 2189 N N . GLU A 1 276 ? -25.681 33.016 19.465 1.00 47.62 276 GLU A N 1
ATOM 2190 C CA . GLU A 1 276 ? -25.067 34.355 19.318 1.00 47.62 276 GLU A CA 1
ATOM 2191 C C . GLU A 1 276 ? -26.027 35.537 19.577 1.00 47.62 276 GLU A C 1
ATOM 2193 O O . GLU A 1 276 ? -25.605 36.691 19.525 1.00 47.62 276 GLU A O 1
ATOM 2198 N N . GLU A 1 277 ? -27.292 35.288 19.931 1.00 46.84 277 GLU A N 1
ATOM 2199 C CA . GLU A 1 277 ? -28.242 36.333 20.353 1.00 46.84 277 GLU A CA 1
ATOM 2200 C C . GLU A 1 277 ? -28.970 35.947 21.657 1.00 46.84 277 GLU A C 1
ATOM 2202 O O . GLU A 1 277 ? -30.166 35.647 21.651 1.00 46.84 277 GLU A O 1
ATOM 2207 N N . ALA A 1 278 ? -28.250 35.949 22.786 1.00 41.38 278 ALA A N 1
ATOM 2208 C CA . ALA A 1 278 ? -28.817 36.039 24.140 1.00 41.38 278 ALA A CA 1
ATOM 2209 C C . ALA A 1 278 ? -27.794 36.581 25.151 1.00 41.38 278 ALA A C 1
ATOM 2211 O O . ALA A 1 278 ? -26.669 36.038 25.204 1.00 41.38 278 ALA A O 1
#

Sequence (278 aa):
VAMNSENFDKILSDLRQHIGNLQDKNAIADKLITRTQNVNQTISMLKEYNEEVSNMNACWRSSNRNNLVANLQAENRTIISLQEENRQLKFSLEEMESALHLIMQKHRSLIVDFSRADKLLNLIQSVEKQPSSSNGKIDEEKFIEFLQLMEECLRTAEDQFCNDAEAIARLRTENATLRELLNVARSSQRINKGSDAVKNLQNGPSKSTHPEENGTSDKPDESEAEAPSTPKKDTSEETILSLITKQDYEMNGVVKKKEIDPDEDAQTTNFITREEEA

Secondary structure (DSSP, 8-state):
-HHHHHHHHHHHHHHHHHHHHHHHHHHHHHHHHHHHHHHHHHHHHHHHHHHHHHHHHHHHHHHHHHHHHHHHHHHHHHHHHHHHHHHHHHHHHHHHHHHHHHHHHHHHHHHHHHHHHHHHHHHHHHHHTS-TTS-S---HHHHHHHHHHHHHHHHHHHHHHHHHHHHHHHHHHHHHHHHHHHHHHHHHHHHHHHHHHGGG--S------------------------------SHHHHHHHHHHHHHHHHHHHHGGG----TTSHHHHTTSSTTSS--

pLDDT: mean 74.92, std 23.62, range [27.36, 98.5]

Radius of gyration: 52.28 Å; chains: 1; bounding box: 108×92×173 Å

Foldseek 3Di:
DVVVVVVVVVVVVVVVVVVVVVVVVVVVVVVVVVVVVVVVVVVVVVVVVVVVVVVVVVCVVCVVVVVVVVVVVVVVVVVVVVVVVVVVVVVVVVVVVVVVVVVVVVVVVVVVLVVLVVVLVVLVVVQVPDPPPPDDDPPVVSVVVNVVSVVVVVVVVVVVVVVVVVVVVVVVVVVVVVVVVVVVVVVVVVVVVVVVVVVPDDDDDDDDDDDDDDDDDDDDDDDDDDDDDDDDPDPPVVVVVVVVVVVVVVVVVVVPPDPDDPPPPPPVVVPPPPVVPD

Organism: NCBI:txid290746